Protein AF-A0A8S2K1A8-F1 (afdb_monomer)

Mean predicted aligned error: 18.48 Å

pLDDT: mean 77.32, std 20.36, range [28.78, 95.62]

Nearest PDB structures (foldseek):
  6zw6-assembly1_A  TM=8.735E-01  e=1.541E+00  Nostoc punctiforme
  6zvr-assembly1_C  TM=6.676E-01  e=2.066E+00  Nostoc punctiforme
  6zw4-assembly1_E  TM=6.308E-01  e=2.191E+00  Nostoc punctiforme
  6zvr-assembly1_D  TM=6.794E-01  e=2.770E+00  Nostoc punctiforme
  7o3w-assembly1_A  TM=7.301E-01  e=4.428E+00  Synechocystis sp. PCC 6803 substr. Kazusa

Solvent-accessible surface area (backbone atoms only — not comparable to full-atom values): 15621 Å² total; per-residue (Å²): 139,87,81,89,83,82,88,81,84,84,81,84,87,84,84,81,89,83,84,83,90,75,87,84,81,90,79,89,80,81,88,83,89,79,89,79,91,83,86,90,86,84,70,68,65,62,56,55,52,52,53,53,52,53,52,58,53,58,46,66,37,58,40,100,85,76,45,62,65,38,79,60,53,54,56,53,52,51,54,60,70,68,50,75,95,61,62,63,67,58,52,50,52,49,62,75,39,46,77,56,70,39,93,90,68,44,98,65,51,72,68,54,53,52,51,53,48,53,52,54,51,46,27,41,70,63,16,74,66,35,71,92,56,39,81,89,46,71,69,56,53,54,50,50,53,50,53,51,54,52,49,54,53,50,50,54,52,51,50,54,50,48,53,52,52,50,51,52,52,51,50,53,51,50,51,52,50,53,50,52,54,50,50,54,54,50,53,52,52,54,52,52,50,53,53,54,50,52,51,49,53,52,40,51,51,48,38,52,52,19,49,55,45,29,56,56,19,59,76,67,68,36,64,74,47,34,54,55,20,49,50,44,36,54,53,33,50,56,52,49,56,55,49,53,51,54,51,48,56,52,50,52,53,52,54,54,61,76,74,108

Secondary structure (DSSP, 8-state):
------STTSSSSSSSSSS---S-------------------SHHHHHHHHHHHHHHHHT-B-TTSSBS-SSHHHHHHHHHTS-SSTHHHHHHHHHHHHHHSTTT----HHHHHHHHHHHHHHHHHHTT-GGGS---HHHHHHHHHHHHHHHHHHHHHHHHHHHHHHHHHHHHHHHHHHHHHHHHHHHHHHHHHHHHHHHHHHHHHHHHHHHHHHHHHHTT-HHHHHHHHHHHHHHHHHHHHHHHHHHHHHHHHHHHHH-

Foldseek 3Di:
DDDDDDDPPPPPPPPDPPDDPDDDDDDDDDDDDDDDDDDDDPPPPVVVVVVVVV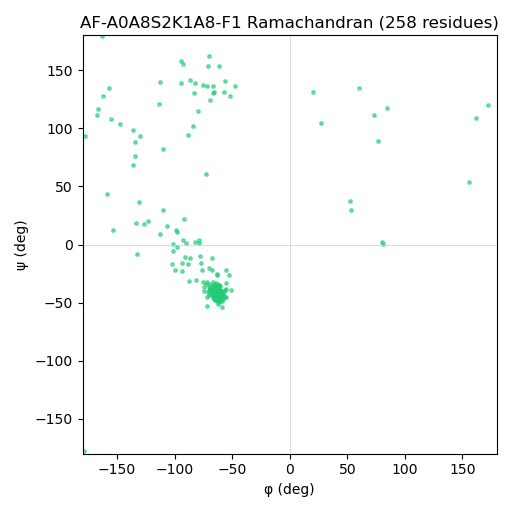LVVQQQDADPVRHGPDPCSVVVVVVVVPDDPDCVVVVVVCVVCVQVPDPPHDPDDPVRSVVVVVVQVQCCVQVVRDPVRRDDDPVNVVVVVVVVVVVVVVVVVVVVVVVVVVVVVVVVVVVVVVVVVLVV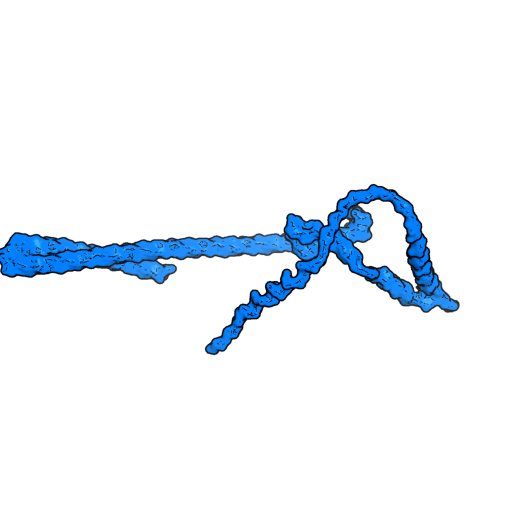VLVVLVVVLVVLVVLLVVLVVLLVVLVVQCVVCVVVVPPVSNVVSVVSNVVSVVSNVVSVVVNVVSVVVVVVSVVD

Sequence (260 aa):
MIKHYSKDKAKNIHASTHALAAALPYFGITTNRENGDDDDDDDDDDEKLGRTDNNARLSRQIKESGIAKFVVLPELIKSLLSLAHGNADVECGFSENAALITDDRSSLSDISINGLRATKDAVKFYGQGKVHKVPICKGLLDNVEEAHSRYQVDQEITQRILEKKEAIVAAAKLTKHKELVLVGKEQNLIGRRKILQEDLENVSKMLNEGNSRLEATVATKNFAGVEMAQLLIGGAKKKLDVLKTQLGDNSDQMNQLKKN

Structure (mmCIF, N/CA/C/O backbone):
data_AF-A0A8S2K1A8-F1
#
_entry.id   AF-A0A8S2K1A8-F1
#
loop_
_atom_site.group_PDB
_atom_site.id
_atom_site.type_symbol
_atom_site.label_atom_id
_atom_site.label_alt_id
_atom_site.label_comp_id
_atom_site.label_asym_id
_atom_site.label_entity_id
_atom_site.label_seq_id
_atom_site.pdbx_PDB_ins_code
_atom_site.Cartn_x
_atom_site.Cartn_y
_atom_site.Cartn_z
_atom_site.occupancy
_atom_site.B_iso_or_equiv
_atom_site.auth_seq_id
_atom_site.auth_comp_id
_atom_site.auth_asym_id
_atom_site.auth_atom_id
_atom_site.pdbx_PDB_model_num
ATOM 1 N N . MET A 1 1 ? 20.147 -18.166 25.089 1.00 41.94 1 MET A N 1
ATOM 2 C CA . MET A 1 1 ? 21.329 -17.661 24.361 1.00 41.94 1 MET A CA 1
ATOM 3 C C . MET A 1 1 ? 20.970 -16.330 23.729 1.00 41.94 1 MET A C 1
ATOM 5 O O . MET A 1 1 ? 20.253 -16.283 22.743 1.00 41.94 1 MET A O 1
ATOM 9 N N . ILE A 1 2 ? 21.397 -15.264 24.396 1.00 36.94 2 ILE A N 1
ATOM 10 C CA . ILE A 1 2 ? 21.290 -13.865 23.982 1.00 36.94 2 ILE A CA 1
ATOM 11 C C . ILE A 1 2 ? 22.453 -13.580 23.030 1.00 36.94 2 ILE A C 1
ATOM 13 O O . ILE A 1 2 ? 23.571 -13.986 23.342 1.00 36.94 2 ILE A O 1
ATOM 17 N N . LYS A 1 3 ? 22.218 -12.839 21.943 1.00 39.25 3 LYS A N 1
ATOM 18 C CA . LYS A 1 3 ? 23.195 -11.875 21.415 1.00 39.25 3 LYS A CA 1
ATOM 19 C C . LYS A 1 3 ? 22.491 -10.779 20.615 1.00 39.25 3 LYS A C 1
ATOM 21 O O . LYS A 1 3 ? 21.970 -10.993 19.528 1.00 39.25 3 LYS A O 1
ATOM 26 N N . HIS A 1 4 ? 22.484 -9.608 21.243 1.00 36.03 4 HIS A N 1
ATOM 27 C CA . HIS A 1 4 ? 22.236 -8.293 20.677 1.00 36.03 4 HIS A CA 1
ATOM 28 C C . HIS A 1 4 ? 23.191 -7.981 19.513 1.00 36.03 4 HIS A C 1
ATOM 30 O O . HIS A 1 4 ? 24.387 -8.224 19.629 1.00 36.03 4 HIS A O 1
ATOM 36 N N . TYR A 1 5 ? 22.676 -7.335 18.468 1.00 35.31 5 TYR A N 1
ATOM 37 C CA . TYR A 1 5 ? 23.431 -6.469 17.552 1.00 35.31 5 TYR A CA 1
ATOM 38 C C . TYR A 1 5 ? 22.583 -5.200 17.373 1.00 35.31 5 TYR A C 1
ATOM 40 O O . TYR A 1 5 ? 21.505 -5.250 16.794 1.00 35.31 5 TYR A O 1
ATOM 48 N N . SER A 1 6 ? 22.781 -4.215 18.252 1.00 38.75 6 SER A N 1
ATOM 49 C CA . SER A 1 6 ? 23.663 -3.036 18.133 1.00 38.75 6 SER A CA 1
ATOM 50 C C . SER A 1 6 ? 23.123 -1.986 17.151 1.00 38.75 6 SER A C 1
ATOM 52 O O . SER A 1 6 ? 23.027 -2.192 15.945 1.00 38.75 6 SER A O 1
ATOM 54 N N . LYS A 1 7 ? 22.738 -0.857 17.753 1.00 40.16 7 LYS A N 1
ATOM 55 C CA . LYS A 1 7 ? 22.015 0.306 17.224 1.00 40.16 7 LYS A CA 1
ATOM 56 C C . LYS A 1 7 ? 22.960 1.410 16.708 1.00 40.16 7 LYS A C 1
ATOM 58 O O . LYS A 1 7 ? 22.541 2.557 16.591 1.00 40.16 7 LYS A O 1
ATOM 63 N N . ASP A 1 8 ? 24.207 1.098 16.356 1.00 41.38 8 ASP A N 1
ATOM 64 C CA . ASP A 1 8 ? 25.269 2.120 16.264 1.00 41.38 8 ASP A CA 1
ATOM 65 C C . ASP A 1 8 ? 25.774 2.456 14.850 1.00 41.38 8 ASP A C 1
ATOM 67 O O . ASP A 1 8 ? 26.912 2.882 14.681 1.00 41.38 8 ASP A O 1
ATOM 71 N N . LYS A 1 9 ? 24.935 2.344 13.809 1.00 42.97 9 LYS A N 1
ATOM 72 C CA . LYS A 1 9 ? 25.306 2.796 12.445 1.00 42.97 9 LYS A CA 1
ATOM 73 C C . LYS A 1 9 ? 24.534 3.999 11.897 1.00 42.97 9 LYS A C 1
ATOM 75 O O . LYS A 1 9 ? 24.717 4.356 10.741 1.00 42.97 9 LYS A O 1
ATOM 80 N N . ALA A 1 10 ? 23.735 4.671 12.727 1.00 40.72 10 ALA A N 1
ATOM 81 C CA . ALA A 1 10 ? 22.916 5.820 12.317 1.00 40.72 10 ALA A CA 1
ATOM 82 C C . ALA A 1 10 ? 23.430 7.193 12.808 1.00 40.72 10 ALA A C 1
ATOM 84 O O . ALA A 1 10 ? 22.681 8.163 12.791 1.00 40.72 10 ALA A O 1
ATOM 85 N N . LYS A 1 11 ? 24.687 7.307 13.266 1.00 43.19 11 LYS A N 1
ATOM 86 C CA . LYS A 1 11 ? 25.210 8.556 13.866 1.00 43.19 11 LYS A CA 1
ATOM 87 C C . LYS A 1 11 ? 26.512 9.106 13.274 1.00 43.19 11 LYS A C 1
ATOM 89 O O . LYS A 1 11 ? 27.128 9.950 13.908 1.00 43.19 11 LYS A O 1
ATOM 94 N N . ASN A 1 12 ? 26.924 8.699 12.069 1.00 40.56 12 ASN A N 1
ATOM 95 C CA . ASN A 1 12 ? 28.212 9.155 11.522 1.00 40.56 12 ASN A CA 1
ATOM 96 C C . ASN A 1 12 ? 28.190 9.698 10.080 1.00 40.56 12 ASN A C 1
ATOM 98 O O . ASN A 1 12 ? 29.132 9.467 9.333 1.00 40.56 12 ASN A O 1
ATOM 102 N N . ILE A 1 13 ? 27.131 10.415 9.676 1.00 36.28 13 ILE A N 1
ATOM 103 C CA . ILE A 1 13 ? 27.111 11.173 8.398 1.00 36.28 13 ILE A CA 1
ATOM 104 C C . ILE A 1 13 ? 26.562 12.610 8.595 1.00 36.28 13 ILE A C 1
ATOM 106 O O . ILE A 1 13 ? 26.156 13.286 7.659 1.00 36.28 13 ILE A O 1
ATOM 110 N N . HIS A 1 14 ? 26.547 13.128 9.829 1.00 37.47 14 HIS A N 1
ATOM 111 C CA . HIS A 1 14 ? 26.037 14.482 10.120 1.00 37.47 14 HIS A CA 1
ATOM 112 C C . HIS A 1 14 ? 27.034 15.422 10.804 1.00 37.47 14 HIS A C 1
ATOM 114 O O . HIS A 1 14 ? 26.653 16.443 11.363 1.00 37.47 14 HIS A O 1
ATOM 120 N N . ALA A 1 15 ? 28.327 15.121 10.700 1.00 37.53 15 ALA A N 1
ATOM 121 C CA . ALA A 1 15 ? 29.386 15.996 11.189 1.00 37.53 15 ALA A CA 1
ATOM 122 C C . ALA A 1 15 ? 30.521 16.101 10.160 1.00 37.53 15 ALA A C 1
ATOM 124 O O . ALA A 1 15 ? 31.611 15.588 10.369 1.00 37.53 15 ALA A O 1
ATOM 125 N N . SER A 1 16 ? 30.240 16.739 9.021 1.00 36.03 16 SER A N 1
ATOM 126 C CA . SER A 1 16 ? 31.283 17.330 8.160 1.00 36.03 16 SER A CA 1
ATOM 127 C C . SER A 1 16 ? 30.775 18.513 7.314 1.00 36.03 16 SER A C 1
ATOM 129 O O . SER A 1 16 ? 31.465 18.960 6.405 1.00 36.03 16 SER A O 1
ATOM 131 N N . THR A 1 17 ? 29.584 19.050 7.600 1.00 40.19 17 THR A N 1
ATOM 132 C CA . THR A 1 17 ? 28.990 20.190 6.872 1.00 40.19 17 THR A CA 1
ATOM 133 C C . THR A 1 17 ? 29.190 21.542 7.566 1.00 40.19 17 THR A C 1
ATOM 135 O O . THR A 1 17 ? 28.624 22.540 7.139 1.00 40.19 17 THR A O 1
ATOM 138 N N . HIS A 1 18 ? 30.031 21.620 8.600 1.00 36.41 18 HIS A N 1
ATOM 139 C CA . HIS A 1 18 ? 30.349 22.876 9.285 1.00 36.41 18 HIS A CA 1
ATOM 140 C C . HIS A 1 18 ? 31.853 23.018 9.517 1.00 36.41 18 HIS A C 1
ATOM 142 O O . HIS A 1 18 ? 32.334 22.817 10.624 1.00 36.41 18 HIS A O 1
ATOM 148 N N . ALA A 1 19 ? 32.591 23.354 8.460 1.00 36.38 19 ALA A N 1
ATOM 149 C CA . ALA A 1 19 ? 33.832 24.130 8.528 1.00 36.38 19 ALA A CA 1
ATOM 150 C C . ALA A 1 19 ? 34.354 24.344 7.103 1.00 36.38 19 ALA A C 1
ATOM 152 O O . ALA A 1 19 ? 35.033 23.475 6.572 1.00 36.38 19 ALA A O 1
ATOM 153 N N . LEU A 1 20 ? 33.974 25.477 6.504 1.00 33.09 20 LEU A N 1
ATOM 154 C CA . LEU A 1 20 ? 34.693 26.286 5.495 1.00 33.09 20 LEU A CA 1
ATOM 155 C C . LEU A 1 20 ? 33.679 27.106 4.676 1.00 33.09 20 LEU A C 1
ATOM 157 O O . LEU A 1 20 ? 33.635 27.072 3.454 1.00 33.09 20 LEU A O 1
ATOM 161 N N . ALA A 1 21 ? 32.840 27.856 5.391 1.00 35.94 21 ALA A N 1
ATOM 162 C CA . ALA A 1 21 ? 32.162 29.030 4.861 1.00 35.94 21 ALA A CA 1
ATOM 163 C C . ALA A 1 21 ? 32.784 30.243 5.561 1.00 35.94 21 ALA A C 1
ATOM 165 O O . ALA A 1 21 ? 32.294 30.698 6.591 1.00 35.94 21 ALA A O 1
ATOM 166 N N . ALA A 1 22 ? 33.930 30.690 5.057 1.00 34.41 22 ALA A N 1
ATOM 167 C CA . ALA A 1 22 ? 34.511 31.991 5.364 1.00 34.41 22 ALA A CA 1
ATOM 168 C C . ALA A 1 22 ? 35.549 32.322 4.285 1.00 34.41 22 ALA A C 1
ATOM 170 O O . ALA A 1 22 ? 36.449 31.518 4.065 1.00 34.41 22 ALA A O 1
ATOM 171 N N . ALA A 1 23 ? 35.412 33.519 3.701 1.00 30.38 23 ALA A N 1
ATOM 172 C CA . ALA A 1 23 ? 36.157 34.115 2.582 1.00 30.38 23 ALA A CA 1
ATOM 173 C C . ALA A 1 23 ? 35.618 33.709 1.194 1.00 30.38 23 ALA A C 1
ATOM 175 O O . ALA A 1 23 ? 35.643 32.539 0.856 1.00 30.38 23 ALA A O 1
ATOM 176 N N . LEU A 1 24 ? 35.120 34.578 0.311 1.00 31.44 24 LEU A N 1
ATOM 177 C CA . LEU A 1 24 ? 35.112 36.043 0.173 1.00 31.44 24 LEU A CA 1
ATOM 178 C C . LEU A 1 24 ? 33.993 36.411 -0.862 1.00 31.44 24 LEU A C 1
ATOM 180 O O . LEU A 1 24 ? 33.280 35.512 -1.309 1.00 31.44 24 LEU A O 1
ATOM 184 N N . PRO A 1 25 ? 33.740 37.697 -1.181 1.00 35.47 25 PRO A N 1
ATOM 185 C CA . PRO A 1 25 ? 32.410 38.223 -1.477 1.00 35.47 25 PRO A CA 1
ATOM 186 C C . PRO A 1 25 ? 32.033 38.253 -2.968 1.00 35.47 25 PRO A C 1
ATOM 188 O O . PRO A 1 25 ? 32.880 38.313 -3.849 1.00 35.47 25 PRO A O 1
ATOM 191 N N . TYR A 1 26 ? 30.715 38.287 -3.188 1.00 38.16 26 TYR A N 1
ATOM 192 C CA . TYR A 1 26 ? 29.982 39.151 -4.123 1.00 38.16 26 TYR A CA 1
ATOM 193 C C . TYR A 1 26 ? 30.748 39.650 -5.358 1.00 38.16 26 TYR A C 1
ATOM 195 O O . TYR A 1 26 ? 31.464 40.638 -5.266 1.00 38.16 26 TYR A O 1
ATOM 203 N N . PHE A 1 27 ? 30.472 39.081 -6.532 1.00 30.94 27 PHE A N 1
ATOM 204 C CA . PHE A 1 27 ? 30.500 39.851 -7.776 1.00 30.94 27 PHE A CA 1
ATOM 205 C C . PHE A 1 27 ? 29.456 39.300 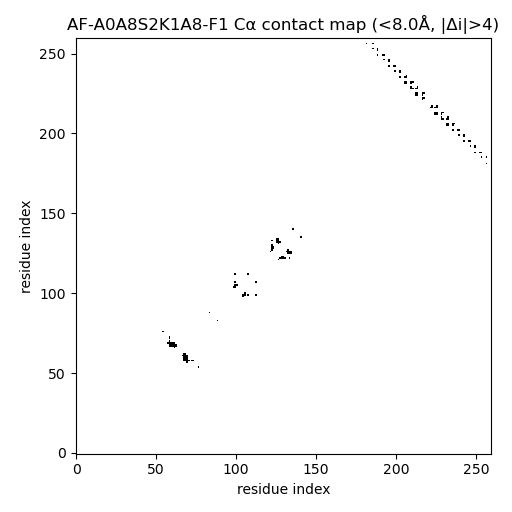-8.745 1.00 30.94 27 PHE A C 1
ATOM 207 O O . PHE A 1 27 ? 29.611 38.234 -9.335 1.00 30.94 27 PHE A O 1
ATOM 214 N N . GLY A 1 28 ? 28.350 40.035 -8.862 1.00 34.50 28 GLY A N 1
ATOM 215 C CA . GLY A 1 28 ? 27.465 39.921 -10.008 1.00 34.50 28 GLY A CA 1
ATOM 216 C C . GLY A 1 28 ? 28.113 40.610 -11.199 1.00 34.50 28 GLY A C 1
ATOM 217 O O . GLY A 1 28 ? 28.647 41.706 -11.050 1.00 34.50 28 GLY A O 1
ATOM 218 N N . ILE A 1 29 ? 28.040 39.989 -12.372 1.00 30.98 29 ILE A N 1
ATOM 219 C CA . ILE A 1 29 ? 28.258 40.681 -13.639 1.00 30.98 29 ILE A CA 1
ATOM 220 C C . ILE A 1 29 ? 27.168 40.217 -14.600 1.00 30.98 29 ILE A C 1
ATOM 222 O O . ILE A 1 29 ? 27.219 39.142 -15.193 1.00 30.98 29 ILE A O 1
ATOM 226 N N . THR A 1 30 ? 26.146 41.060 -14.706 1.00 31.34 30 THR A N 1
ATOM 227 C CA . THR A 1 30 ? 25.338 41.201 -15.909 1.00 31.34 30 THR A CA 1
ATOM 228 C C . THR A 1 30 ? 26.211 41.799 -17.006 1.00 31.34 30 THR A C 1
ATOM 230 O O . THR A 1 30 ? 26.963 42.742 -16.775 1.00 31.34 30 THR A O 1
ATOM 233 N N . THR A 1 31 ? 26.077 41.232 -18.193 1.00 43.94 31 THR A N 1
ATOM 234 C CA . THR A 1 31 ? 26.681 41.639 -19.460 1.00 43.94 31 THR A CA 1
ATOM 235 C C . THR A 1 31 ? 26.547 43.137 -19.736 1.00 43.94 31 THR A C 1
ATOM 237 O O . THR A 1 31 ? 25.440 43.660 -19.630 1.00 43.94 31 THR A O 1
ATOM 240 N N . ASN A 1 32 ? 27.615 43.785 -20.208 1.00 28.78 32 ASN A N 1
ATOM 241 C CA . ASN A 1 32 ? 27.524 44.664 -21.372 1.00 28.78 32 ASN A CA 1
ATOM 242 C C . ASN A 1 32 ? 28.882 44.836 -22.061 1.00 28.78 32 ASN A C 1
ATOM 244 O O . ASN A 1 32 ? 29.926 45.006 -21.443 1.00 28.78 32 ASN A O 1
ATOM 248 N N . ARG A 1 33 ? 28.775 44.714 -23.376 1.00 37.50 33 ARG A N 1
ATOM 249 C CA . ARG A 1 33 ? 29.750 44.781 -24.453 1.00 37.50 33 ARG A CA 1
ATOM 250 C C . ARG A 1 33 ? 29.967 46.248 -24.808 1.00 37.50 33 ARG A C 1
ATOM 252 O O . ARG A 1 33 ? 28.968 46.901 -25.071 1.00 37.50 33 ARG A O 1
ATOM 259 N N . GLU A 1 34 ? 31.212 46.714 -24.887 1.00 34.06 34 GLU A N 1
ATOM 260 C CA . GLU A 1 34 ? 31.619 47.837 -25.748 1.00 34.06 34 GLU A CA 1
ATOM 261 C C . GLU A 1 34 ? 33.157 47.923 -25.854 1.00 34.06 34 GLU A C 1
ATOM 263 O O . GLU A 1 34 ? 33.847 48.160 -24.872 1.00 34.06 34 GLU A O 1
ATOM 268 N N . ASN A 1 35 ? 33.629 47.626 -27.070 1.00 40.41 35 ASN A N 1
ATOM 269 C CA . ASN A 1 35 ? 34.818 48.060 -27.820 1.00 40.41 35 ASN A CA 1
ATOM 270 C C . ASN A 1 35 ? 36.035 48.673 -27.095 1.00 40.41 35 ASN A C 1
ATOM 272 O O . ASN A 1 35 ? 35.929 49.699 -26.428 1.00 40.41 35 ASN A O 1
ATOM 276 N N . GLY A 1 36 ? 37.213 48.148 -27.435 1.00 32.06 36 GLY A N 1
ATOM 277 C CA . GLY A 1 36 ? 38.514 48.801 -27.283 1.00 32.06 36 GLY A CA 1
ATOM 278 C C . GLY A 1 36 ? 39.630 47.811 -27.602 1.00 32.06 36 GLY A C 1
ATOM 279 O O . GLY A 1 36 ? 39.664 46.752 -26.988 1.00 32.06 36 GLY A O 1
ATOM 280 N N . ASP A 1 37 ? 40.434 48.138 -28.605 1.00 43.41 37 ASP A N 1
ATOM 281 C CA . ASP A 1 37 ? 41.464 47.320 -29.251 1.00 43.41 37 ASP A CA 1
ATOM 282 C C . ASP A 1 37 ? 42.597 46.865 -28.308 1.00 43.41 37 ASP A C 1
ATOM 284 O O . ASP A 1 37 ? 42.840 47.517 -27.293 1.00 43.41 37 ASP A O 1
ATOM 288 N N . ASP A 1 38 ? 43.236 45.732 -28.635 1.00 39.31 38 ASP A N 1
ATOM 289 C CA . ASP A 1 38 ? 44.702 45.526 -28.684 1.00 39.31 38 ASP A CA 1
ATOM 290 C C . ASP A 1 38 ? 45.045 44.015 -28.643 1.00 39.31 38 ASP A C 1
ATOM 292 O O . ASP A 1 38 ? 44.852 43.340 -27.634 1.00 39.31 38 ASP A O 1
ATOM 296 N N . ASP A 1 39 ? 45.510 43.542 -29.803 1.00 45.03 39 ASP A N 1
ATOM 297 C CA . ASP A 1 39 ? 46.659 42.664 -30.068 1.00 45.03 39 ASP A CA 1
ATOM 298 C C . ASP A 1 39 ? 46.798 41.233 -29.486 1.00 45.03 39 ASP A C 1
ATOM 300 O O . ASP A 1 39 ? 46.694 40.974 -28.290 1.00 45.03 39 ASP A O 1
ATOM 304 N N . ASP A 1 40 ? 47.194 40.355 -30.423 1.00 47.25 40 ASP A N 1
ATOM 305 C CA . ASP A 1 40 ? 47.944 39.096 -30.296 1.00 47.25 40 ASP A CA 1
ATOM 306 C C . ASP A 1 40 ? 47.222 37.837 -29.777 1.00 47.25 40 ASP A C 1
ATOM 308 O O . ASP A 1 40 ? 47.308 37.517 -28.600 1.00 47.25 40 ASP A O 1
ATOM 312 N N . ASP A 1 41 ? 46.611 37.055 -30.684 1.00 45.56 41 ASP A N 1
ATOM 313 C CA . ASP A 1 41 ? 46.340 35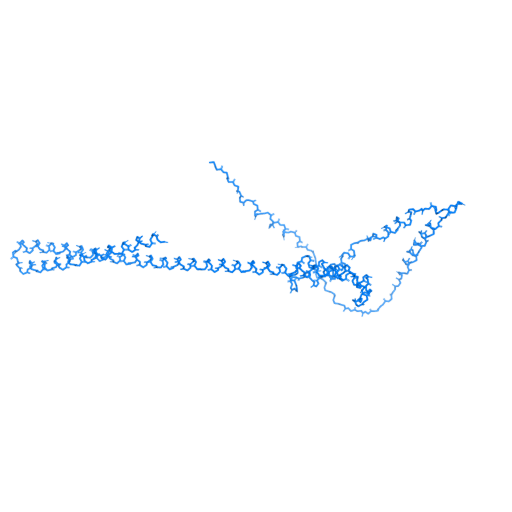.609 -30.491 1.00 45.56 41 ASP A CA 1
ATOM 314 C C . ASP A 1 41 ? 46.130 34.865 -31.845 1.00 45.56 41 ASP A C 1
ATOM 316 O O . ASP A 1 41 ? 45.230 34.040 -31.997 1.00 45.56 41 ASP A O 1
ATOM 320 N N . ASP A 1 42 ? 46.960 35.146 -32.861 1.00 47.56 42 ASP A N 1
ATOM 321 C CA . ASP A 1 42 ? 46.918 34.468 -34.181 1.00 47.56 42 ASP A CA 1
ATOM 322 C C . ASP A 1 42 ? 47.963 33.329 -34.340 1.00 47.56 42 ASP A C 1
ATOM 324 O O . ASP A 1 42 ? 48.160 32.823 -35.444 1.00 47.56 42 ASP A O 1
ATOM 328 N N . ASP A 1 43 ? 48.622 32.865 -33.267 1.00 47.78 43 ASP A N 1
ATOM 329 C CA . ASP A 1 43 ? 49.754 31.914 -33.372 1.00 47.78 43 ASP A CA 1
ATOM 330 C C . ASP A 1 43 ? 49.434 30.425 -33.073 1.00 47.78 43 ASP A C 1
ATOM 332 O O . ASP A 1 43 ? 50.284 29.556 -33.287 1.00 47.78 43 ASP A O 1
ATOM 336 N N . ASP A 1 44 ? 48.222 30.066 -32.631 1.00 50.47 44 ASP A N 1
ATOM 337 C CA . ASP A 1 44 ? 47.930 28.686 -32.177 1.00 50.47 44 ASP A CA 1
ATOM 338 C C . ASP A 1 44 ? 47.349 27.740 -33.253 1.00 50.47 44 ASP A C 1
ATOM 340 O O . ASP A 1 44 ? 47.373 26.508 -33.094 1.00 50.47 44 ASP A O 1
ATOM 344 N N . ASP A 1 45 ? 46.847 28.270 -34.372 1.00 51.22 45 ASP A N 1
ATOM 345 C CA . ASP A 1 45 ? 46.247 27.444 -35.431 1.00 51.22 45 ASP A CA 1
ATOM 346 C C . ASP A 1 45 ? 47.301 26.821 -36.370 1.00 51.22 45 ASP A C 1
ATOM 348 O O . ASP A 1 45 ? 47.145 25.672 -36.813 1.00 51.22 45 ASP A O 1
ATOM 352 N N . ASP A 1 46 ? 48.436 27.494 -36.580 1.00 49.22 46 ASP A N 1
ATOM 353 C CA . ASP A 1 46 ? 49.527 27.003 -37.432 1.00 49.22 46 ASP A CA 1
ATOM 354 C C . ASP A 1 46 ? 50.294 25.825 -36.796 1.00 49.22 46 ASP A C 1
ATOM 356 O O . ASP A 1 46 ? 50.708 24.886 -37.493 1.00 49.22 46 ASP A O 1
ATOM 360 N N . GLU A 1 47 ? 50.423 25.777 -35.463 1.00 52.09 47 GLU A N 1
ATOM 361 C CA . GLU A 1 47 ? 51.137 24.686 -34.782 1.00 52.09 47 GLU A CA 1
ATOM 362 C C . GLU A 1 47 ? 50.338 23.361 -34.797 1.00 52.09 47 GLU A C 1
ATOM 364 O O . GLU A 1 47 ? 50.906 22.265 -34.926 1.00 52.09 47 GLU A O 1
ATOM 369 N N . LYS A 1 48 ? 48.998 23.425 -34.724 1.00 50.44 48 LYS A N 1
ATOM 370 C CA . LYS A 1 48 ? 48.110 22.248 -34.840 1.00 50.44 48 LYS A CA 1
ATOM 371 C C . LYS A 1 48 ? 48.066 21.686 -36.261 1.00 50.44 48 LYS A C 1
ATOM 373 O O . LYS A 1 48 ? 48.105 20.457 -36.432 1.00 50.44 48 LYS A O 1
ATOM 378 N N . LEU A 1 49 ? 48.025 22.556 -37.271 1.00 51.09 49 LEU A N 1
ATOM 379 C CA . LEU A 1 49 ? 48.122 22.167 -38.682 1.00 51.09 49 LEU A CA 1
ATOM 380 C C . LEU A 1 49 ? 49.481 21.505 -38.966 1.00 51.09 49 LEU A C 1
ATOM 382 O O . LEU A 1 49 ? 49.535 20.399 -39.507 1.00 51.09 49 LEU A O 1
ATOM 386 N N . GLY A 1 50 ? 50.575 22.075 -38.450 1.00 52.38 50 GLY A N 1
ATOM 387 C CA . GLY A 1 50 ? 51.915 21.494 -38.570 1.00 52.38 50 GLY A CA 1
ATOM 388 C C . GLY A 1 50 ? 52.066 20.112 -37.913 1.00 52.38 50 GLY A C 1
ATOM 389 O O . GLY A 1 50 ? 52.723 19.220 -38.462 1.00 52.38 50 GLY A O 1
ATOM 390 N N . ARG A 1 51 ? 51.440 19.871 -36.751 1.00 54.97 51 ARG A N 1
ATOM 391 C CA . ARG A 1 51 ? 51.474 18.558 -36.068 1.00 54.97 51 ARG A CA 1
ATOM 392 C C . ARG A 1 51 ? 50.719 17.468 -36.836 1.00 54.97 51 ARG A C 1
ATOM 394 O O . ARG A 1 51 ? 51.205 16.335 -36.932 1.00 54.97 51 ARG A O 1
ATOM 401 N N . THR A 1 52 ? 49.546 17.781 -37.382 1.00 59.00 52 THR A N 1
ATOM 402 C CA . THR A 1 52 ? 48.731 16.810 -38.136 1.00 59.00 52 THR A CA 1
ATOM 403 C C . THR A 1 52 ? 49.376 16.436 -39.474 1.00 59.00 52 THR A C 1
ATOM 405 O O . THR A 1 52 ? 49.446 15.245 -39.802 1.00 59.00 52 THR A O 1
ATOM 408 N N . ASP A 1 53 ? 49.972 17.403 -40.173 1.00 62.25 53 ASP A N 1
ATOM 409 C CA . ASP A 1 53 ? 50.685 17.184 -41.435 1.00 62.25 53 ASP A CA 1
ATOM 410 C C . ASP A 1 53 ? 51.972 16.369 -41.263 1.00 62.25 53 ASP A C 1
ATOM 412 O O . ASP A 1 53 ? 52.259 15.461 -42.053 1.00 62.25 53 ASP A O 1
ATOM 416 N N . ASN A 1 54 ? 52.722 16.597 -40.182 1.00 65.44 54 ASN A N 1
ATOM 417 C CA . ASN A 1 54 ? 53.921 15.814 -39.874 1.00 65.44 54 ASN A CA 1
ATOM 418 C C . ASN A 1 54 ? 53.598 14.343 -39.561 1.00 65.44 54 ASN A C 1
ATOM 420 O O . ASN A 1 54 ? 54.281 13.430 -40.040 1.00 65.44 54 ASN A O 1
ATOM 424 N N . ASN A 1 55 ? 52.510 14.088 -38.834 1.00 65.06 55 ASN A N 1
ATOM 425 C CA . ASN A 1 55 ? 52.036 12.736 -38.534 1.00 65.06 55 ASN A CA 1
ATOM 426 C C . ASN A 1 55 ? 51.503 12.012 -39.783 1.00 65.06 55 ASN A C 1
ATOM 428 O O . ASN A 1 55 ? 51.790 10.827 -40.004 1.00 65.06 55 ASN A O 1
ATOM 432 N N . ALA A 1 56 ? 50.780 12.726 -40.650 1.00 65.75 56 ALA A N 1
ATOM 433 C CA . ALA A 1 56 ? 50.326 12.216 -41.944 1.00 65.75 56 ALA A CA 1
ATOM 434 C C . ALA A 1 56 ? 51.501 11.897 -42.887 1.00 65.75 56 ALA A C 1
ATOM 436 O O . ALA A 1 56 ? 51.449 10.939 -43.661 1.00 65.75 56 ALA A O 1
ATOM 437 N N . ARG A 1 57 ? 52.592 12.663 -42.801 1.00 69.56 57 ARG A N 1
ATOM 438 C CA . ARG A 1 57 ? 53.812 12.456 -43.588 1.00 69.56 57 ARG A CA 1
ATOM 439 C C . ARG A 1 57 ? 54.637 11.262 -43.102 1.00 69.56 57 ARG A C 1
ATOM 441 O O . ARG A 1 57 ? 55.135 10.495 -43.925 1.00 69.56 57 ARG A O 1
ATOM 448 N N . LEU A 1 58 ? 54.760 11.063 -41.788 1.00 68.25 58 LEU A N 1
ATOM 449 C CA . LEU A 1 58 ? 55.467 9.917 -41.196 1.00 68.25 58 LEU A CA 1
ATOM 450 C C . LEU A 1 58 ? 54.742 8.590 -41.461 1.00 68.25 58 LEU A C 1
ATOM 452 O O . LEU A 1 58 ? 55.379 7.596 -41.808 1.00 68.25 58 LEU A O 1
ATOM 456 N N . SER A 1 59 ? 53.410 8.587 -41.373 1.00 65.50 59 SER A N 1
ATOM 457 C CA . SER A 1 59 ? 52.572 7.406 -41.633 1.00 65.50 59 SER A CA 1
ATOM 458 C C . SER A 1 59 ? 52.569 6.945 -43.098 1.00 65.50 59 SER A C 1
ATOM 460 O O . SER A 1 59 ? 52.313 5.772 -43.360 1.00 65.50 59 SER A O 1
ATOM 462 N N . ARG A 1 60 ? 52.901 7.827 -44.053 1.00 70.06 60 ARG A N 1
ATOM 463 C CA . ARG A 1 60 ? 52.999 7.509 -45.492 1.00 70.06 60 ARG A CA 1
ATOM 464 C C . ARG A 1 60 ? 54.401 7.108 -45.955 1.00 70.06 60 ARG A C 1
ATOM 466 O O . ARG A 1 60 ? 54.595 6.894 -47.148 1.00 70.06 60 ARG A O 1
ATOM 473 N N . GLN A 1 61 ? 55.386 7.002 -45.060 1.00 75.56 61 GLN A N 1
ATOM 474 C CA . GLN A 1 61 ? 56.716 6.531 -45.455 1.00 75.56 61 GLN A CA 1
ATOM 475 C C . GLN A 1 61 ? 56.657 5.066 -45.898 1.00 75.56 61 GLN A C 1
ATOM 477 O O . GLN A 1 61 ? 56.127 4.210 -45.192 1.00 75.56 61 GLN A O 1
ATOM 482 N N . ILE A 1 62 ? 57.250 4.773 -47.051 1.00 74.25 62 ILE A N 1
ATOM 483 C CA . ILE A 1 62 ? 57.330 3.436 -47.642 1.00 74.25 62 ILE A CA 1
ATOM 484 C C . ILE A 1 62 ? 58.803 3.003 -47.605 1.00 74.25 62 ILE A C 1
ATOM 486 O O . ILE A 1 62 ? 59.701 3.823 -47.795 1.00 74.25 62 ILE A O 1
ATOM 490 N N . LYS A 1 63 ? 59.067 1.733 -47.292 1.00 73.25 63 LYS A N 1
ATOM 491 C CA . LYS A 1 63 ? 60.406 1.134 -47.410 1.00 73.25 63 LYS A CA 1
ATOM 492 C C . LYS A 1 63 ? 60.779 0.981 -48.889 1.00 73.25 63 LYS A C 1
ATOM 494 O O . LYS A 1 63 ? 59.904 0.929 -49.745 1.00 73.25 63 LYS A O 1
ATOM 499 N N . GLU A 1 64 ? 62.063 0.801 -49.189 1.00 72.12 64 GLU A N 1
ATOM 500 C CA . GLU A 1 64 ? 62.551 0.523 -50.556 1.00 72.12 64 GLU A CA 1
ATOM 501 C C . GLU A 1 64 ? 61.876 -0.705 -51.203 1.00 72.12 64 GLU A C 1
ATOM 503 O O . GLU A 1 64 ? 61.782 -0.798 -52.421 1.00 72.12 64 GLU A O 1
ATOM 508 N N . SER A 1 65 ? 61.323 -1.611 -50.389 1.00 70.69 65 SER A N 1
ATOM 509 C CA . SER A 1 65 ? 60.548 -2.781 -50.811 1.00 70.69 65 SER A CA 1
ATOM 510 C C . SER A 1 65 ? 59.086 -2.503 -51.204 1.00 70.69 65 SER A C 1
ATOM 512 O O . SER A 1 65 ? 58.352 -3.447 -51.486 1.00 70.69 65 SER A O 1
ATOM 514 N N . GLY A 1 66 ? 58.618 -1.250 -51.169 1.00 71.69 66 GLY A N 1
ATOM 515 C CA . GLY A 1 66 ? 57.230 -0.887 -51.490 1.00 71.69 66 GLY A CA 1
ATOM 516 C C . GLY A 1 66 ? 56.218 -1.099 -50.352 1.00 71.69 66 GLY A C 1
ATOM 517 O O . GLY A 1 66 ? 55.039 -0.794 -50.514 1.00 71.69 66 GLY A O 1
ATOM 518 N N . ILE A 1 67 ? 56.657 -1.582 -49.183 1.00 71.88 67 ILE A N 1
ATOM 519 C CA . ILE A 1 67 ? 55.802 -1.826 -48.007 1.00 71.88 67 ILE A CA 1
ATOM 520 C C . ILE A 1 67 ? 55.845 -0.615 -47.067 1.00 71.88 67 ILE A C 1
ATOM 522 O O . ILE A 1 67 ? 56.918 -0.059 -46.819 1.00 71.88 67 ILE A O 1
ATOM 526 N N . ALA A 1 68 ? 54.695 -0.227 -46.501 1.00 77.19 68 ALA A N 1
ATOM 527 C CA . ALA A 1 68 ? 54.607 0.855 -45.518 1.00 77.19 68 ALA A CA 1
ATOM 528 C C . ALA A 1 68 ? 55.606 0.644 -44.367 1.00 77.19 68 ALA A C 1
ATOM 530 O O . ALA A 1 68 ? 55.678 -0.419 -43.746 1.00 77.19 68 ALA A O 1
ATOM 531 N N . LYS A 1 69 ? 56.406 1.674 -44.086 1.00 79.56 69 LYS A N 1
ATOM 532 C CA . LYS A 1 69 ? 57.482 1.636 -43.092 1.00 79.56 69 LYS A CA 1
ATOM 533 C C . LYS A 1 69 ? 56.942 1.494 -41.675 1.00 79.56 69 LYS A C 1
ATOM 535 O O . LYS A 1 69 ? 57.569 0.818 -40.861 1.00 79.56 69 LYS A O 1
ATOM 540 N N . PHE A 1 70 ? 55.765 2.064 -41.423 1.00 79.81 70 PHE A N 1
ATOM 541 C CA . PHE A 1 70 ? 55.082 2.020 -40.140 1.00 79.81 70 PHE A CA 1
ATOM 542 C C . PHE A 1 70 ? 53.627 1.576 -40.323 1.00 79.81 70 PHE A C 1
ATOM 544 O O . PHE A 1 70 ? 52.749 2.389 -40.583 1.00 79.81 70 PHE A O 1
ATOM 551 N N . VAL A 1 71 ? 53.372 0.273 -40.191 1.00 79.94 71 VAL A N 1
ATOM 552 C CA . VAL A 1 71 ? 52.035 -0.316 -40.406 1.00 79.94 71 VAL A CA 1
ATOM 553 C C . VAL A 1 71 ? 51.075 -0.013 -39.245 1.00 79.94 71 VAL A C 1
ATOM 555 O O . VAL A 1 71 ? 49.901 0.241 -39.475 1.00 79.94 71 VAL A O 1
ATOM 558 N N . VAL A 1 72 ? 51.582 0.012 -38.007 1.00 82.88 72 VAL A N 1
ATOM 559 C CA . VAL A 1 72 ? 50.778 0.169 -36.772 1.00 82.88 72 VAL A CA 1
ATOM 560 C C . VAL A 1 72 ? 50.667 1.632 -36.320 1.00 82.88 72 VAL A C 1
ATOM 562 O O . VAL A 1 72 ? 49.727 2.021 -35.633 1.00 82.88 72 VAL A O 1
ATOM 565 N N . LEU A 1 73 ? 51.613 2.478 -36.733 1.00 82.38 73 LEU A N 1
ATOM 566 C CA . LEU A 1 73 ? 51.671 3.889 -36.344 1.00 82.38 73 LEU A CA 1
ATOM 567 C C . LEU A 1 73 ? 50.400 4.695 -36.695 1.00 82.38 73 LEU A C 1
ATOM 569 O O . LEU A 1 73 ? 49.982 5.490 -35.859 1.00 82.38 73 LEU A O 1
ATOM 573 N N . PRO A 1 74 ? 49.742 4.506 -37.858 1.00 81.56 74 PRO A N 1
ATOM 574 C CA . PRO A 1 74 ? 48.509 5.227 -38.171 1.00 81.56 74 PRO A CA 1
ATOM 575 C C . PRO A 1 74 ? 47.363 4.887 -37.215 1.00 81.56 74 PRO A C 1
ATOM 577 O O . PRO A 1 74 ? 46.558 5.755 -36.893 1.00 81.56 74 PRO A O 1
ATOM 580 N N . GLU A 1 75 ? 47.279 3.634 -36.773 1.00 84.56 75 GLU A N 1
ATOM 581 C CA . GLU A 1 75 ? 46.261 3.183 -35.825 1.00 84.56 75 GLU A CA 1
ATOM 582 C C . GLU A 1 75 ? 46.539 3.746 -34.430 1.00 84.56 75 GLU A C 1
ATOM 584 O O . GLU A 1 75 ? 45.654 4.347 -33.830 1.00 84.56 75 GLU A O 1
ATOM 589 N N . LEU A 1 76 ? 47.799 3.691 -33.983 1.00 85.88 76 LEU A N 1
ATOM 590 C CA . LEU A 1 76 ? 48.236 4.285 -32.719 1.00 85.88 76 LEU A CA 1
ATOM 591 C C . LEU A 1 76 ? 47.955 5.794 -32.658 1.00 85.88 76 LEU A C 1
ATOM 593 O O . LEU A 1 76 ? 47.415 6.283 -31.669 1.00 85.88 76 LEU A O 1
ATOM 597 N N . ILE A 1 77 ? 48.292 6.530 -33.721 1.00 83.75 77 ILE A N 1
ATOM 598 C CA . ILE A 1 77 ? 48.045 7.974 -33.808 1.00 83.75 77 ILE A CA 1
ATOM 599 C C . ILE A 1 77 ? 46.541 8.260 -33.777 1.00 83.75 77 ILE A C 1
ATOM 601 O O . ILE A 1 77 ? 46.115 9.151 -33.050 1.00 83.75 77 ILE A O 1
ATOM 605 N N . LYS A 1 78 ? 45.721 7.497 -34.511 1.00 83.19 78 LYS A N 1
ATOM 606 C CA . LYS A 1 78 ? 44.257 7.651 -34.472 1.00 83.19 78 LYS A CA 1
ATOM 607 C C . LYS A 1 78 ? 43.694 7.409 -33.074 1.00 83.19 78 LYS A C 1
ATOM 609 O O . LYS A 1 78 ? 42.882 8.207 -32.621 1.00 83.19 78 LYS A O 1
ATOM 614 N N . SER A 1 79 ? 44.139 6.361 -32.381 1.00 85.00 79 SER A N 1
ATOM 615 C CA . SER A 1 79 ? 43.698 6.064 -31.015 1.00 85.00 79 SER A CA 1
ATOM 616 C C . SER A 1 79 ? 44.106 7.157 -30.025 1.00 85.00 79 SER A C 1
ATOM 618 O O . SER A 1 79 ? 43.282 7.590 -29.224 1.00 85.00 79 SER A O 1
ATOM 620 N N . LEU A 1 80 ? 45.344 7.656 -30.110 1.00 84.44 80 LEU A N 1
ATOM 621 C CA . LEU A 1 80 ? 45.828 8.745 -29.255 1.00 84.44 80 LEU A CA 1
ATOM 622 C C . LEU A 1 80 ? 45.089 10.062 -29.513 1.00 84.44 80 LEU A C 1
ATOM 624 O O . LEU A 1 80 ? 44.779 10.773 -28.566 1.00 84.44 80 LEU A O 1
ATOM 628 N N . LEU A 1 81 ? 44.769 10.370 -30.772 1.00 80.81 81 LEU A N 1
ATOM 629 C CA . LEU A 1 81 ? 44.003 11.567 -31.133 1.00 80.81 81 LEU A CA 1
ATOM 630 C C . LEU A 1 81 ? 42.505 11.440 -30.827 1.00 80.81 81 LEU A C 1
ATOM 632 O O . LEU A 1 81 ? 41.830 12.453 -30.686 1.00 80.81 81 LEU A O 1
ATOM 636 N N . SER A 1 82 ? 41.976 10.218 -30.720 1.00 81.00 82 SER A N 1
ATOM 637 C CA . SER A 1 82 ? 40.598 9.975 -30.269 1.00 81.00 82 SER A CA 1
ATOM 638 C C . SER A 1 82 ? 40.427 10.077 -28.751 1.00 81.00 82 SER A C 1
ATOM 640 O O . SER A 1 82 ? 39.301 10.057 -28.259 1.00 81.00 82 SER A O 1
ATOM 642 N N . LEU A 1 83 ? 41.531 10.173 -28.004 1.00 82.44 83 LEU A N 1
ATOM 643 C CA . LEU A 1 83 ? 41.500 10.366 -26.564 1.00 82.44 83 LEU A CA 1
ATOM 644 C C . LEU A 1 83 ? 41.235 11.847 -26.268 1.00 82.44 83 LEU A C 1
ATOM 646 O O . LEU A 1 83 ? 42.055 12.706 -26.590 1.00 82.44 83 LEU A O 1
ATOM 650 N N . ALA A 1 84 ? 40.089 12.145 -25.655 1.00 76.69 84 ALA A N 1
ATOM 651 C CA . ALA A 1 84 ? 39.748 13.504 -25.250 1.00 76.69 84 ALA A CA 1
ATOM 652 C C . ALA A 1 84 ? 40.833 14.074 -24.318 1.00 76.69 84 ALA A C 1
ATOM 654 O O . ALA A 1 84 ? 41.242 13.429 -23.351 1.00 76.69 84 ALA A O 1
ATOM 655 N N . HIS A 1 85 ? 41.302 15.292 -24.604 1.00 71.44 85 HIS A N 1
ATOM 656 C CA . HIS A 1 85 ? 42.406 15.926 -23.870 1.00 71.44 85 HIS A CA 1
ATOM 657 C C . HIS A 1 85 ? 41.978 16.523 -22.510 1.00 71.44 85 HIS A C 1
ATOM 659 O O . HIS A 1 85 ? 42.781 17.136 -21.814 1.00 71.44 85 HIS A O 1
ATOM 665 N N . GLY A 1 86 ? 40.717 16.339 -22.105 1.00 77.25 86 GLY A N 1
ATOM 666 C CA . GLY A 1 86 ? 40.177 16.834 -20.842 1.00 77.25 86 GLY A CA 1
ATOM 667 C C . GLY A 1 86 ? 38.716 16.436 -20.631 1.00 77.25 86 GLY A C 1
ATOM 668 O O . GLY A 1 86 ? 38.114 15.757 -21.460 1.00 77.25 86 GLY A O 1
ATOM 669 N N . ASN A 1 87 ? 38.130 16.893 -19.524 1.00 82.38 87 ASN A N 1
ATOM 670 C CA . ASN A 1 87 ? 36.748 16.569 -19.145 1.00 82.38 87 ASN A CA 1
ATOM 671 C C . ASN A 1 87 ? 35.688 17.436 -19.841 1.00 82.38 87 ASN A C 1
ATOM 673 O O . ASN A 1 87 ? 34.502 17.260 -19.576 1.00 82.38 87 ASN A O 1
ATOM 677 N N . ALA A 1 88 ? 36.082 18.342 -20.739 1.00 81.12 88 ALA A N 1
ATOM 678 C CA . ALA A 1 88 ? 35.173 19.285 -21.390 1.00 81.12 88 ALA A CA 1
ATOM 679 C C . ALA A 1 88 ? 33.997 18.593 -22.106 1.00 81.12 88 ALA A C 1
ATOM 681 O O . ALA A 1 88 ? 32.863 19.058 -22.017 1.00 81.12 88 ALA A O 1
ATOM 682 N N . ASP A 1 89 ? 34.230 17.442 -22.746 1.00 75.44 89 ASP A N 1
ATOM 683 C CA . ASP A 1 89 ? 33.164 16.664 -23.397 1.00 75.44 89 ASP A CA 1
ATOM 684 C C . ASP A 1 89 ? 32.158 16.096 -22.385 1.00 75.44 89 ASP A C 1
ATOM 686 O O . ASP A 1 89 ? 30.947 16.080 -22.625 1.00 75.44 89 ASP A O 1
ATOM 690 N N . VAL A 1 90 ? 32.650 15.667 -21.221 1.00 78.81 90 VAL A N 1
ATOM 691 C CA . VAL A 1 90 ? 31.827 15.148 -20.121 1.00 78.81 90 VAL A CA 1
ATOM 692 C C . VAL A 1 90 ? 31.013 16.281 -19.491 1.00 78.81 90 VAL A C 1
ATOM 694 O O . VAL A 1 90 ? 29.812 16.136 -19.267 1.00 78.81 90 VAL A O 1
ATOM 697 N N . GLU A 1 91 ? 31.637 17.436 -19.268 1.00 82.25 91 GLU A N 1
ATOM 698 C CA . GLU A 1 91 ? 30.993 18.640 -18.734 1.00 82.25 91 GLU A CA 1
ATOM 699 C C . GLU A 1 91 ? 29.939 19.208 -19.693 1.00 82.25 91 GLU A C 1
ATOM 701 O O . GLU A 1 91 ? 28.847 19.590 -19.267 1.00 82.25 91 GLU A O 1
ATOM 706 N N . CYS A 1 92 ? 30.202 19.169 -21.001 1.00 79.88 92 CYS A N 1
ATOM 707 C CA . CYS A 1 92 ? 29.222 19.495 -22.032 1.00 79.88 92 CYS A CA 1
ATOM 708 C C . CYS A 1 92 ? 28.024 18.530 -21.983 1.00 79.88 92 CYS A C 1
ATOM 710 O O . CYS A 1 92 ? 26.869 18.958 -22.049 1.00 79.88 92 CYS A O 1
ATOM 712 N N . GLY A 1 93 ? 28.276 17.232 -21.771 1.00 76.81 93 GLY A N 1
ATOM 713 C CA . GLY A 1 93 ? 27.238 16.229 -21.531 1.00 76.81 93 GLY A CA 1
ATOM 714 C C . GLY A 1 93 ? 26.365 16.545 -20.311 1.00 76.81 93 GLY A C 1
ATOM 715 O O . GLY A 1 93 ? 25.139 16.455 -20.402 1.00 76.81 93 GLY A O 1
ATOM 716 N N . PHE A 1 94 ? 26.964 16.970 -19.195 1.00 77.56 94 PHE A N 1
ATOM 717 C CA . PHE A 1 94 ? 26.223 17.389 -18.002 1.00 77.56 94 PHE A CA 1
ATOM 718 C C . PHE A 1 94 ? 25.398 18.656 -18.234 1.00 77.56 94 PHE A C 1
ATOM 720 O O . PHE A 1 94 ? 24.229 18.692 -17.853 1.00 77.56 94 PHE A O 1
ATOM 727 N N . SER A 1 95 ? 25.961 19.659 -18.910 1.00 80.25 95 SER A N 1
ATOM 728 C CA . SER A 1 95 ? 25.255 20.900 -19.248 1.00 80.25 95 SER A CA 1
ATOM 729 C C . SER A 1 95 ? 24.054 20.640 -20.167 1.00 80.25 95 SER A C 1
ATOM 731 O O . SER A 1 95 ? 22.942 21.093 -19.898 1.00 80.25 95 SER A O 1
ATOM 733 N N . GLU A 1 96 ? 24.226 19.803 -21.198 1.00 76.88 96 GLU A N 1
ATOM 734 C CA . GLU A 1 96 ? 23.131 19.403 -22.088 1.00 76.88 96 GLU A CA 1
ATOM 735 C C . GLU A 1 96 ? 22.022 18.612 -21.367 1.00 76.88 96 GLU A C 1
ATOM 737 O O . GLU A 1 96 ? 20.874 18.625 -21.818 1.00 76.88 96 GLU A O 1
ATOM 742 N N . ASN A 1 97 ? 22.353 17.921 -20.271 1.00 74.56 97 ASN A N 1
ATOM 743 C CA . ASN A 1 97 ? 21.421 17.115 -19.482 1.00 74.56 97 ASN A CA 1
ATOM 744 C C . ASN A 1 97 ? 20.880 17.849 -18.244 1.00 74.56 97 ASN A C 1
ATOM 746 O O . ASN A 1 97 ? 20.021 17.303 -17.552 1.00 74.56 97 ASN A O 1
ATOM 750 N N . ALA A 1 98 ? 21.316 19.083 -17.971 1.00 75.19 98 ALA A N 1
ATOM 751 C CA . ALA A 1 98 ? 20.874 19.852 -16.807 1.00 75.19 98 ALA A CA 1
ATOM 752 C C . ALA A 1 98 ? 19.341 20.001 -16.759 1.00 75.19 98 ALA A C 1
ATOM 754 O O . ALA A 1 98 ? 18.730 19.947 -15.692 1.00 75.19 98 ALA A O 1
ATOM 755 N N . ALA A 1 99 ? 18.700 20.091 -17.929 1.00 69.62 99 ALA A N 1
ATOM 756 C CA . ALA A 1 99 ? 17.244 20.152 -18.058 1.00 69.62 99 ALA A CA 1
ATOM 757 C C . ALA A 1 99 ? 16.512 18.835 -17.719 1.00 69.62 99 ALA A C 1
ATOM 759 O O . ALA A 1 99 ? 15.313 18.872 -17.461 1.00 69.62 99 ALA A O 1
ATOM 760 N N . LEU A 1 100 ? 17.201 17.687 -17.742 1.00 68.25 100 LEU A N 1
ATOM 761 C CA . LEU A 1 100 ? 16.643 16.355 -17.455 1.00 68.25 100 LEU A CA 1
ATOM 762 C C . LEU A 1 100 ? 16.937 15.876 -16.024 1.00 68.25 100 LEU A C 1
ATOM 764 O O . LEU A 1 100 ? 16.256 14.984 -15.529 1.00 68.25 100 LEU A O 1
ATOM 768 N N . ILE A 1 101 ? 17.969 16.438 -15.389 1.00 67.56 101 ILE A N 1
ATOM 769 C CA . ILE A 1 101 ? 18.501 15.990 -14.090 1.00 67.56 101 ILE A CA 1
ATOM 770 C C . ILE A 1 101 ? 18.053 16.905 -12.934 1.00 67.56 101 ILE A C 1
ATOM 772 O O . ILE A 1 101 ? 18.128 16.509 -11.776 1.00 67.56 101 ILE A O 1
ATOM 776 N N . THR A 1 102 ? 17.576 18.122 -13.210 1.00 63.72 102 THR A N 1
ATOM 777 C CA . THR A 1 102 ? 17.164 19.063 -12.154 1.00 63.72 102 THR A CA 1
ATOM 778 C C . THR A 1 102 ? 15.860 18.645 -11.459 1.00 63.72 102 THR A C 1
ATOM 780 O O . THR A 1 102 ? 14.884 18.270 -12.115 1.00 63.72 102 THR A O 1
ATOM 783 N N . ASP A 1 103 ? 15.854 18.761 -10.122 1.00 58.75 103 ASP A N 1
ATOM 784 C CA . ASP A 1 103 ? 14.811 18.269 -9.198 1.00 58.75 103 ASP A CA 1
ATOM 785 C C . ASP A 1 103 ? 13.380 18.724 -9.541 1.00 58.75 103 ASP A C 1
ATOM 787 O O . ASP A 1 103 ? 12.413 18.028 -9.233 1.00 58.75 103 ASP A O 1
ATOM 791 N N . ASP A 1 104 ? 13.230 19.863 -10.221 1.00 57.88 104 ASP A N 1
ATOM 792 C CA . ASP A 1 104 ? 11.927 20.468 -10.500 1.00 57.88 104 ASP A CA 1
ATOM 793 C C . ASP A 1 104 ? 11.230 19.953 -11.774 1.00 57.88 104 ASP A C 1
ATOM 795 O O . ASP A 1 104 ? 10.056 20.283 -11.974 1.00 57.88 104 ASP A O 1
ATOM 799 N N . ARG A 1 105 ? 11.890 19.197 -12.679 1.00 56.81 105 ARG A N 1
ATOM 800 C CA . ARG A 1 105 ? 11.298 18.951 -14.020 1.00 56.81 105 ARG A CA 1
ATOM 801 C C . ARG A 1 105 ? 11.263 17.548 -14.613 1.00 56.81 105 ARG A C 1
ATOM 803 O O . ARG A 1 105 ? 10.514 17.382 -15.575 1.00 56.81 105 ARG A O 1
ATOM 810 N N . SER A 1 106 ? 11.884 16.515 -14.045 1.00 60.22 106 SER A N 1
ATOM 811 C CA . SER A 1 106 ? 11.540 15.143 -14.455 1.00 60.22 106 SER A CA 1
ATOM 812 C C . SER A 1 106 ? 12.074 14.061 -13.519 1.00 60.22 106 SER A C 1
ATOM 814 O O . SER A 1 106 ? 13.274 13.837 -13.444 1.00 60.22 106 SER A O 1
ATOM 816 N N . SER A 1 107 ? 11.169 13.304 -12.890 1.00 61.62 107 SER A N 1
ATOM 817 C CA . SER A 1 107 ? 11.468 12.041 -12.195 1.00 61.62 107 SER A CA 1
ATOM 818 C C . SER A 1 107 ? 11.759 10.919 -13.212 1.00 61.62 107 SER A C 1
ATOM 820 O O . SER A 1 107 ? 11.023 9.932 -13.300 1.00 61.62 107 SER A O 1
ATOM 822 N N . LEU A 1 108 ? 12.791 11.075 -14.041 1.00 74.69 108 LEU A N 1
ATOM 823 C CA . LEU A 1 108 ? 13.260 10.001 -14.917 1.00 74.69 108 LEU A CA 1
ATOM 824 C C . LEU A 1 108 ? 14.253 9.118 -14.165 1.00 74.69 108 LEU A C 1
ATOM 826 O O . LEU A 1 108 ? 15.074 9.600 -13.393 1.00 74.69 108 LEU A O 1
ATOM 830 N N . SER A 1 109 ? 14.180 7.810 -14.401 1.00 80.88 109 SER A N 1
ATOM 831 C CA . SER A 1 109 ? 15.204 6.885 -13.917 1.00 80.88 109 SER A CA 1
ATOM 832 C C . SER A 1 109 ? 16.508 7.068 -14.695 1.00 80.88 109 SER A C 1
ATOM 834 O O . SER A 1 109 ? 16.478 7.418 -15.878 1.00 80.88 109 SER A O 1
ATOM 836 N N . ASP A 1 110 ? 17.642 6.732 -14.079 1.00 82.00 110 ASP A N 1
ATOM 837 C CA . ASP A 1 110 ? 18.969 6.779 -14.716 1.00 82.00 110 ASP A CA 1
ATOM 838 C C . ASP A 1 110 ? 18.998 6.048 -16.069 1.00 82.00 110 ASP A C 1
ATOM 840 O O . ASP A 1 110 ? 19.580 6.517 -17.046 1.00 82.00 110 ASP A O 1
ATOM 844 N N . ILE A 1 111 ? 18.300 4.910 -16.154 1.00 84.38 111 ILE A N 1
ATOM 845 C CA . ILE A 1 111 ? 18.164 4.116 -17.383 1.00 84.38 111 ILE A CA 1
ATOM 846 C C . ILE A 1 111 ? 17.465 4.926 -18.484 1.00 84.38 111 ILE A C 1
ATOM 848 O O . ILE A 1 111 ? 17.888 4.897 -19.639 1.00 84.38 111 ILE A O 1
ATOM 852 N N . SER A 1 112 ? 16.419 5.674 -18.131 1.00 84.00 112 SER A N 1
ATOM 853 C CA . SER A 1 112 ? 15.665 6.501 -19.080 1.00 84.00 112 SER A CA 1
ATOM 854 C C . SER A 1 112 ? 16.492 7.691 -19.567 1.00 84.00 112 SER A C 1
ATOM 856 O O . SER A 1 112 ? 16.467 8.014 -20.754 1.00 84.00 112 SER A O 1
ATOM 858 N N . ILE A 1 113 ? 17.272 8.306 -18.673 1.00 85.19 113 ILE A N 1
ATOM 859 C CA . ILE A 1 113 ? 18.195 9.399 -19.008 1.00 85.19 113 ILE A CA 1
ATOM 860 C C . ILE A 1 113 ? 19.260 8.901 -19.993 1.00 85.19 113 ILE A C 1
ATOM 862 O O . ILE A 1 113 ? 19.470 9.511 -21.044 1.00 85.19 113 ILE A O 1
ATOM 866 N N . ASN A 1 114 ? 19.865 7.745 -19.710 1.00 86.81 114 ASN A N 1
ATOM 867 C CA . ASN A 1 114 ? 20.850 7.121 -20.592 1.00 86.81 114 ASN A CA 1
ATOM 868 C C . ASN A 1 114 ? 20.254 6.753 -21.959 1.00 86.81 114 ASN A C 1
ATOM 870 O O . ASN A 1 114 ? 20.886 6.990 -22.988 1.00 86.81 114 ASN A O 1
ATOM 874 N N . GLY A 1 115 ? 19.025 6.229 -21.992 1.00 88.06 115 GLY A N 1
ATOM 875 C CA . GLY A 1 115 ? 18.326 5.901 -23.238 1.00 88.06 115 GLY A CA 1
ATOM 876 C C . GLY A 1 115 ? 18.041 7.129 -24.110 1.00 88.06 115 GLY A C 1
ATOM 877 O O . GLY A 1 115 ? 18.311 7.117 -25.315 1.00 88.06 115 GLY A O 1
ATOM 878 N N . LEU A 1 116 ? 17.555 8.221 -23.509 1.00 86.94 116 LEU A N 1
ATOM 879 C CA . LEU A 1 116 ? 17.339 9.491 -24.212 1.00 86.94 116 LEU A CA 1
ATOM 880 C C . LEU A 1 116 ? 18.650 10.053 -24.762 1.00 86.94 116 LEU A C 1
ATOM 882 O O . LEU A 1 116 ? 18.696 10.504 -25.910 1.00 86.94 116 LEU A O 1
ATOM 886 N N . ARG A 1 117 ? 19.724 9.981 -23.970 1.00 86.31 117 ARG A N 1
ATOM 887 C CA . ARG A 1 117 ? 21.046 10.446 -24.384 1.00 86.31 117 ARG A CA 1
ATOM 888 C C . ARG A 1 117 ? 21.574 9.656 -25.575 1.00 86.31 117 ARG A C 1
ATOM 890 O O . ARG A 1 117 ? 21.908 10.256 -26.594 1.00 86.31 117 ARG A O 1
ATOM 897 N N . ALA A 1 118 ? 21.562 8.329 -25.479 1.00 88.94 118 ALA A N 1
ATOM 898 C CA . ALA A 1 118 ? 21.988 7.448 -26.559 1.00 88.94 118 ALA A CA 1
ATOM 899 C C . ALA A 1 118 ? 21.197 7.709 -27.851 1.00 88.94 118 ALA A C 1
ATOM 901 O O . ALA A 1 118 ? 21.770 7.749 -28.938 1.00 88.94 118 ALA A O 1
ATOM 902 N N . THR A 1 119 ? 19.891 7.969 -27.736 1.00 89.25 119 THR A N 1
ATOM 903 C CA . THR A 1 119 ? 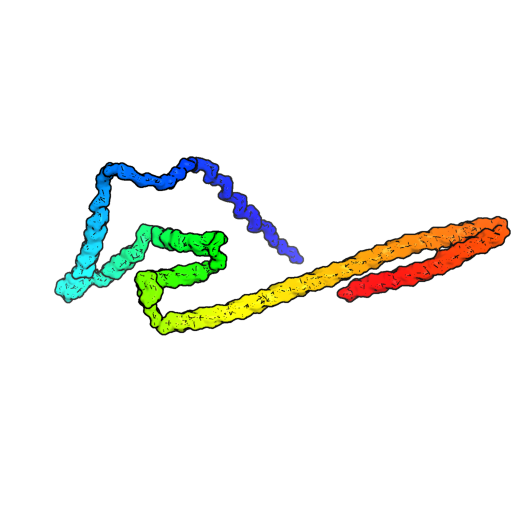19.035 8.297 -28.885 1.00 89.25 119 THR A CA 1
ATOM 904 C C . THR A 1 119 ? 19.412 9.645 -29.509 1.00 89.25 119 THR A C 1
ATOM 906 O O . THR A 1 119 ? 19.548 9.748 -30.729 1.00 89.25 119 THR A O 1
ATOM 909 N N . LYS A 1 120 ? 19.628 10.684 -28.692 1.00 88.62 120 LYS A N 1
ATOM 910 C CA . LYS A 1 120 ? 20.063 12.014 -29.155 1.00 88.62 120 LYS A CA 1
ATOM 911 C C . LYS A 1 120 ? 21.412 11.939 -29.870 1.00 88.62 120 LYS A C 1
ATOM 913 O O . LYS A 1 120 ? 21.565 12.508 -30.953 1.00 88.62 120 LYS A O 1
ATOM 918 N N . ASP A 1 121 ? 22.364 11.216 -29.290 1.00 89.00 121 ASP A N 1
ATOM 919 C CA . ASP A 1 121 ? 23.703 11.048 -29.851 1.00 89.00 121 ASP A CA 1
ATOM 920 C C . ASP A 1 121 ? 23.661 10.229 -31.151 1.00 89.00 121 ASP A C 1
ATOM 922 O O . ASP A 1 121 ? 24.307 10.600 -32.132 1.00 89.00 121 ASP A O 1
ATOM 926 N N . ALA A 1 122 ? 22.806 9.204 -31.235 1.00 89.75 122 ALA A N 1
ATOM 927 C CA . ALA A 1 122 ? 22.572 8.463 -32.473 1.00 89.75 122 ALA A CA 1
ATOM 928 C C . ALA A 1 122 ? 21.994 9.352 -33.591 1.00 89.75 122 ALA A C 1
ATOM 930 O O . ALA A 1 122 ? 22.439 9.270 -34.736 1.00 89.75 122 ALA A O 1
ATOM 931 N N . VAL A 1 123 ? 21.049 10.248 -33.285 1.00 92.12 123 VAL A N 1
ATOM 932 C CA . VAL A 1 123 ? 20.512 11.202 -34.275 1.00 92.12 123 VAL A CA 1
ATOM 933 C C . VAL A 1 123 ? 21.583 12.197 -34.731 1.00 92.12 123 VAL A C 1
ATOM 935 O O . VAL A 1 123 ? 21.650 12.524 -35.920 1.00 92.12 123 VAL A O 1
ATOM 938 N N . LYS A 1 124 ? 22.441 12.670 -33.818 1.00 90.12 124 LYS A N 1
ATOM 939 C CA . LYS A 1 124 ? 23.585 13.530 -34.161 1.00 90.12 124 LYS A CA 1
ATOM 940 C C . LYS A 1 124 ? 24.550 12.799 -35.105 1.00 90.12 124 LYS A C 1
ATOM 942 O O . LYS A 1 124 ? 24.871 13.341 -36.160 1.00 90.12 124 LYS A O 1
ATOM 947 N N . PHE A 1 125 ? 24.940 11.569 -34.765 1.00 89.88 125 PHE A N 1
ATOM 948 C CA . PHE A 1 125 ? 25.937 10.791 -35.504 1.00 89.88 125 PHE A CA 1
ATOM 949 C C . PHE A 1 125 ? 25.423 10.274 -36.856 1.00 89.88 125 PHE A C 1
ATOM 951 O O . PHE A 1 125 ? 26.028 10.538 -37.891 1.00 89.88 125 PHE A O 1
ATOM 958 N N . TYR A 1 126 ? 24.283 9.578 -36.877 1.00 89.69 126 TYR A N 1
ATOM 959 C CA . TYR A 1 126 ? 23.755 8.943 -38.091 1.00 89.69 126 TYR A CA 1
ATOM 960 C C . TYR A 1 126 ? 22.873 9.874 -38.931 1.00 89.69 126 TYR A C 1
ATOM 962 O O . TYR A 1 126 ? 22.820 9.742 -40.150 1.00 89.69 126 TYR A O 1
ATOM 970 N N . GLY A 1 127 ? 22.167 10.811 -38.294 1.00 89.31 127 GLY A N 1
ATOM 971 C CA . GLY A 1 127 ? 21.204 11.702 -38.949 1.00 89.31 127 GLY A CA 1
ATOM 972 C C . GLY A 1 127 ? 21.727 13.110 -39.227 1.00 89.31 127 GLY A C 1
ATOM 973 O O . GLY A 1 127 ? 20.970 13.946 -39.726 1.00 89.31 127 GLY A O 1
ATOM 974 N N . GLN A 1 128 ? 22.985 13.417 -38.882 1.00 91.56 128 GLN A N 1
ATOM 975 C CA . GLN A 1 128 ? 23.536 14.782 -38.927 1.00 91.56 128 GLN A CA 1
ATOM 976 C C . GLN A 1 128 ? 22.643 15.780 -38.160 1.00 91.56 128 GLN A C 1
ATOM 978 O O . GLN A 1 128 ? 22.384 16.893 -38.619 1.00 91.56 128 GLN A O 1
ATOM 983 N N . GLY A 1 129 ? 22.071 15.338 -37.034 1.00 87.69 129 GLY A N 1
ATOM 984 C CA . GLY A 1 129 ? 21.141 16.126 -36.220 1.00 87.69 129 GLY A CA 1
ATOM 985 C C . GLY A 1 129 ? 19.694 16.165 -36.730 1.00 87.69 129 GLY A C 1
ATOM 986 O O . GLY A 1 129 ? 18.853 16.808 -36.107 1.00 87.69 129 GLY A O 1
ATOM 987 N N . LYS A 1 130 ? 19.363 15.473 -37.828 1.00 91.38 130 LYS A N 1
ATOM 988 C CA . LYS A 1 130 ? 17.999 15.382 -38.373 1.00 91.38 130 LYS A CA 1
ATOM 989 C C . LYS A 1 130 ? 17.464 13.956 -38.264 1.00 91.38 130 LYS A C 1
ATOM 991 O O . LYS A 1 130 ? 18.001 13.036 -38.871 1.00 91.38 130 LYS A O 1
ATOM 996 N N . VAL A 1 131 ? 16.346 13.788 -37.559 1.00 89.50 131 VAL A N 1
ATOM 997 C CA . VAL A 1 131 ? 15.737 12.469 -37.289 1.00 89.50 131 VAL A CA 1
ATOM 998 C C . VAL A 1 131 ? 15.381 11.715 -38.576 1.00 89.50 131 VAL A C 1
ATOM 1000 O O . VAL A 1 131 ? 15.699 10.542 -38.704 1.00 89.50 131 VAL A O 1
ATOM 1003 N N . HIS A 1 132 ? 14.800 12.393 -39.570 1.00 90.69 132 HIS A N 1
ATOM 1004 C CA . HIS A 1 132 ? 14.386 11.769 -40.837 1.00 90.69 132 HIS A CA 1
ATOM 1005 C C . HIS A 1 132 ? 15.550 11.284 -41.718 1.00 90.69 132 HIS A C 1
ATOM 1007 O O . HIS A 1 132 ? 15.314 10.603 -42.710 1.00 90.69 132 HIS A O 1
ATOM 1013 N N . LYS A 1 133 ? 16.793 11.663 -41.397 1.00 92.19 133 LYS A N 1
ATOM 1014 C CA . LYS A 1 133 ? 17.992 11.190 -42.100 1.00 92.19 133 LYS A CA 1
ATOM 1015 C C . LYS A 1 133 ? 18.594 9.935 -41.469 1.00 92.19 133 LYS A C 1
ATOM 1017 O O . LYS A 1 133 ? 19.499 9.353 -42.059 1.00 92.19 133 LYS A O 1
ATOM 1022 N N . VAL A 1 134 ? 18.135 9.537 -40.282 1.00 90.88 134 VAL A N 1
ATOM 1023 C CA . VAL A 1 134 ? 18.627 8.328 -39.619 1.00 90.88 134 VAL A CA 1
ATOM 1024 C C . VAL A 1 134 ? 18.140 7.107 -40.410 1.00 90.88 134 VAL A C 1
ATOM 1026 O O . VAL A 1 134 ? 16.934 6.972 -40.626 1.00 90.88 134 VAL A O 1
ATOM 1029 N N . PRO A 1 135 ? 19.042 6.220 -40.862 1.00 90.69 135 PRO A N 1
ATOM 1030 C CA . PRO A 1 135 ? 18.653 5.043 -41.625 1.00 90.69 135 PRO A CA 1
ATOM 1031 C C . PRO A 1 135 ? 17.850 4.073 -40.752 1.00 90.69 135 PRO A C 1
ATOM 1033 O O . PRO A 1 135 ? 18.270 3.703 -39.654 1.00 90.69 135 PRO A O 1
ATOM 1036 N N . ILE A 1 136 ? 16.698 3.635 -41.261 1.00 91.56 136 ILE A N 1
ATOM 1037 C CA . ILE A 1 136 ? 15.866 2.627 -40.599 1.00 91.56 136 ILE A CA 1
ATOM 1038 C C . ILE A 1 136 ? 16.402 1.246 -40.976 1.00 91.56 136 ILE A C 1
ATOM 1040 O O . ILE A 1 136 ? 16.170 0.744 -42.074 1.00 91.56 136 ILE A O 1
ATOM 1044 N N . CYS A 1 137 ? 17.146 0.642 -40.054 1.00 92.00 137 CYS A N 1
ATOM 1045 C CA . CYS A 1 137 ? 17.692 -0.703 -40.201 1.00 92.00 137 CYS A CA 1
ATOM 1046 C C . CYS A 1 137 ? 16.749 -1.750 -39.593 1.00 92.00 137 CYS A C 1
ATOM 1048 O O . CYS A 1 137 ? 16.031 -1.462 -38.639 1.00 92.00 137 CYS A O 1
ATOM 1050 N N . LYS A 1 138 ? 16.819 -3.001 -40.067 1.00 94.50 138 LYS A N 1
ATOM 1051 C CA . LYS A 1 138 ? 16.017 -4.108 -39.514 1.00 94.50 138 LYS A CA 1
ATOM 1052 C C . LYS A 1 138 ? 16.210 -4.284 -38.001 1.00 94.50 138 LYS A C 1
ATOM 1054 O O . LYS A 1 138 ? 15.232 -4.343 -37.275 1.00 94.50 138 LYS A O 1
ATOM 1059 N N . GLY A 1 139 ? 17.454 -4.240 -37.518 1.00 93.38 139 GLY A N 1
ATOM 1060 C CA . GLY A 1 139 ? 17.730 -4.348 -36.080 1.00 93.38 139 GLY A CA 1
ATOM 1061 C C . GLY A 1 139 ? 17.134 -3.210 -35.241 1.00 93.38 139 GLY A C 1
ATOM 1062 O O . GLY A 1 139 ? 16.843 -3.413 -34.070 1.00 93.38 139 GLY A O 1
ATOM 1063 N N . LEU A 1 140 ? 16.905 -2.022 -35.822 1.00 89.75 140 LEU A N 1
ATOM 1064 C CA . LEU A 1 140 ? 16.193 -0.946 -35.125 1.00 89.75 140 LEU A CA 1
ATOM 1065 C C . LEU A 1 140 ? 14.716 -1.310 -34.936 1.00 89.75 140 LEU A C 1
ATOM 1067 O O . LEU A 1 140 ? 14.176 -1.071 -33.863 1.00 89.75 140 LEU A O 1
ATOM 1071 N N . LEU A 1 141 ? 14.086 -1.900 -35.955 1.00 94.19 141 LEU A N 1
ATOM 1072 C CA . LEU A 1 141 ? 12.699 -2.363 -35.877 1.00 94.19 141 LEU A CA 1
ATOM 1073 C C . LEU A 1 141 ? 12.555 -3.494 -34.853 1.00 94.19 141 LEU A C 1
ATOM 1075 O O . LEU A 1 141 ? 11.712 -3.389 -33.967 1.00 94.19 141 LEU A O 1
ATOM 1079 N N . ASP A 1 142 ? 13.441 -4.493 -34.906 1.00 95.62 142 ASP A N 1
ATOM 1080 C CA . ASP A 1 142 ? 13.442 -5.621 -33.965 1.00 95.62 142 ASP A CA 1
ATOM 1081 C C . ASP A 1 142 ? 13.580 -5.128 -32.504 1.00 95.62 142 ASP A C 1
ATOM 1083 O O . ASP A 1 142 ? 12.827 -5.535 -31.619 1.00 95.62 142 ASP A O 1
ATOM 1087 N N . ASN A 1 143 ? 14.482 -4.170 -32.248 1.00 91.69 143 ASN A N 1
ATOM 1088 C CA . ASN A 1 143 ? 14.665 -3.580 -30.916 1.00 91.69 143 ASN A CA 1
ATOM 1089 C C . ASN A 1 143 ? 13.446 -2.773 -30.440 1.00 91.69 143 ASN A C 1
ATOM 1091 O O . ASN A 1 143 ? 13.153 -2.750 -29.244 1.00 91.69 143 ASN A O 1
ATOM 1095 N N . VAL A 1 144 ? 12.747 -2.083 -31.347 1.00 92.38 144 VAL A N 1
ATOM 1096 C CA . VAL A 1 144 ? 11.525 -1.333 -31.012 1.00 92.38 144 VAL A CA 1
ATOM 1097 C C . VAL A 1 144 ? 10.402 -2.291 -30.624 1.00 92.38 144 VAL A C 1
ATOM 1099 O O . VAL A 1 144 ? 9.718 -2.054 -29.627 1.00 92.38 144 VAL A O 1
ATOM 1102 N N . GLU A 1 145 ? 10.234 -3.386 -31.363 1.00 94.81 145 GLU A N 1
ATOM 1103 C CA . GLU A 1 145 ? 9.256 -4.429 -31.040 1.00 94.81 145 GLU A CA 1
ATOM 1104 C C . GLU A 1 145 ? 9.559 -5.089 -29.687 1.00 94.81 145 GLU A C 1
ATOM 1106 O O . GLU A 1 145 ? 8.656 -5.273 -28.861 1.00 94.81 145 GLU A O 1
ATOM 1111 N N . GLU A 1 146 ? 10.832 -5.380 -29.408 1.00 95.38 146 GLU A N 1
ATOM 1112 C CA . GLU A 1 146 ? 11.255 -5.932 -28.120 1.00 95.38 146 GLU A CA 1
ATOM 1113 C C . GLU A 1 146 ? 11.011 -4.946 -26.969 1.00 95.38 146 GLU A C 1
ATOM 1115 O O . GLU A 1 146 ? 10.445 -5.318 -25.936 1.00 95.38 146 GLU A O 1
ATOM 1120 N N . ALA A 1 147 ? 11.394 -3.678 -27.142 1.00 91.44 147 ALA A N 1
ATOM 1121 C CA . ALA A 1 147 ? 11.169 -2.636 -26.146 1.00 91.44 147 ALA A CA 1
ATOM 1122 C C . ALA A 1 147 ? 9.675 -2.466 -25.849 1.00 91.44 147 ALA A C 1
ATOM 1124 O O . ALA A 1 147 ? 9.282 -2.355 -24.684 1.00 91.44 147 ALA A O 1
ATOM 1125 N N . HIS A 1 148 ? 8.832 -2.507 -26.883 1.00 93.62 148 HIS A N 1
ATOM 1126 C CA . HIS A 1 148 ? 7.391 -2.428 -26.701 1.00 93.62 148 HIS A CA 1
ATOM 1127 C C . HIS A 1 148 ? 6.837 -3.648 -25.954 1.00 93.62 148 HIS A C 1
ATOM 1129 O O . HIS A 1 148 ? 6.043 -3.483 -25.027 1.00 93.62 148 HIS A O 1
ATOM 1135 N N . SER A 1 149 ? 7.288 -4.853 -26.302 1.00 95.38 149 SER A N 1
ATOM 1136 C CA . SER A 1 149 ? 6.869 -6.090 -25.635 1.00 95.38 149 SER A CA 1
ATOM 1137 C C . SER A 1 149 ? 7.231 -6.077 -24.146 1.00 95.38 149 SER A C 1
ATOM 1139 O O . SER A 1 149 ? 6.394 -6.380 -23.296 1.00 95.38 149 SER A O 1
ATOM 1141 N N . ARG A 1 150 ? 8.454 -5.649 -23.807 1.00 92.50 150 ARG A N 1
ATOM 1142 C CA . ARG A 1 150 ? 8.902 -5.485 -22.412 1.00 92.50 150 ARG A CA 1
ATOM 1143 C C . ARG A 1 150 ? 8.063 -4.451 -21.665 1.00 92.50 150 ARG A C 1
ATOM 1145 O O . ARG A 1 150 ? 7.642 -4.706 -20.542 1.00 92.50 150 ARG A O 1
ATOM 1152 N N . TYR A 1 151 ? 7.759 -3.325 -22.307 1.00 91.56 151 TYR A N 1
ATOM 1153 C CA . TYR A 1 151 ? 6.918 -2.285 -21.721 1.00 91.56 151 TYR A CA 1
ATOM 1154 C C . TYR A 1 151 ? 5.514 -2.787 -21.358 1.00 91.56 151 TYR A C 1
ATOM 1156 O O . TYR A 1 151 ? 5.008 -2.457 -20.287 1.00 91.56 151 TYR A O 1
ATOM 1164 N N . GLN A 1 152 ? 4.891 -3.601 -22.216 1.00 94.56 152 GLN A N 1
ATOM 1165 C CA . GLN A 1 152 ? 3.581 -4.192 -21.920 1.00 94.56 152 GLN A CA 1
ATOM 1166 C C . GLN A 1 152 ? 3.644 -5.094 -20.678 1.00 94.56 152 GLN A C 1
ATOM 1168 O O . GLN A 1 152 ? 2.815 -4.967 -19.778 1.00 94.56 152 GLN A O 1
ATOM 1173 N N . VAL A 1 153 ? 4.674 -5.939 -20.580 1.00 95.38 153 VAL A N 1
ATOM 1174 C CA . VAL A 1 153 ? 4.898 -6.798 -19.406 1.00 95.38 153 VAL A CA 1
ATOM 1175 C C . VAL A 1 153 ? 5.111 -5.965 -18.137 1.00 95.38 153 VAL A C 1
ATOM 1177 O O . VAL A 1 153 ? 4.500 -6.243 -17.103 1.00 95.38 153 VAL A O 1
ATOM 1180 N N . ASP A 1 154 ? 5.929 -4.915 -18.207 1.00 90.31 154 ASP A N 1
ATOM 1181 C CA . ASP A 1 154 ? 6.192 -4.033 -17.067 1.00 90.31 154 ASP A CA 1
ATOM 1182 C C . ASP A 1 154 ? 4.931 -3.287 -16.609 1.00 90.31 154 ASP A C 1
ATOM 1184 O O . ASP A 1 154 ? 4.711 -3.129 -15.402 1.00 90.31 154 ASP A O 1
ATOM 1188 N N . GLN A 1 155 ? 4.065 -2.869 -17.540 1.00 90.62 155 GLN A N 1
ATOM 1189 C CA . GLN A 1 155 ? 2.766 -2.286 -17.204 1.00 90.62 155 GLN A CA 1
ATOM 1190 C C . GLN A 1 155 ? 1.884 -3.273 -16.432 1.00 90.62 155 GLN A C 1
ATOM 1192 O O . GLN A 1 155 ? 1.347 -2.909 -15.384 1.00 90.62 155 GLN A O 1
ATOM 1197 N N . GLU A 1 156 ? 1.761 -4.517 -16.900 1.00 94.31 156 GLU A N 1
ATOM 1198 C CA . GLU A 1 156 ? 0.967 -5.544 -16.216 1.00 94.31 156 GLU A CA 1
ATOM 1199 C C . GLU A 1 156 ? 1.507 -5.840 -14.811 1.00 94.31 156 GLU A C 1
ATOM 1201 O O . GLU A 1 156 ? 0.746 -5.945 -13.844 1.00 94.31 156 GLU A O 1
ATOM 1206 N N . ILE A 1 157 ? 2.831 -5.948 -14.666 1.00 94.00 157 ILE A N 1
ATOM 1207 C CA . ILE A 1 157 ? 3.477 -6.157 -13.365 1.00 94.00 157 ILE A CA 1
ATOM 1208 C C . ILE A 1 157 ? 3.187 -4.976 -12.435 1.00 94.00 157 ILE A C 1
ATOM 1210 O O . ILE A 1 157 ? 2.810 -5.177 -11.277 1.00 94.00 157 ILE A O 1
ATOM 1214 N N . THR A 1 158 ? 3.323 -3.751 -12.938 1.00 91.88 158 THR A N 1
ATOM 1215 C CA . THR A 1 158 ? 3.085 -2.526 -12.167 1.00 91.88 158 THR A CA 1
ATOM 1216 C C . THR A 1 158 ? 1.634 -2.447 -11.697 1.00 91.88 158 THR A C 1
ATOM 1218 O O . THR A 1 158 ? 1.397 -2.172 -10.518 1.00 91.88 158 THR A O 1
ATOM 1221 N N . GLN A 1 159 ? 0.667 -2.767 -12.563 1.00 92.94 159 GLN A N 1
ATOM 1222 C CA . GLN A 1 159 ? -0.752 -2.829 -12.202 1.00 92.94 159 GLN A CA 1
ATOM 1223 C C . GLN A 1 159 ? -1.006 -3.867 -11.104 1.00 92.94 159 GLN A C 1
ATOM 1225 O O . GLN A 1 159 ? -1.567 -3.531 -10.064 1.00 92.94 159 GLN A O 1
ATOM 1230 N N . ARG A 1 160 ? -0.486 -5.092 -11.248 1.00 93.56 160 ARG A N 1
ATOM 1231 C CA . ARG A 1 160 ? -0.630 -6.139 -10.218 1.00 93.56 160 ARG A CA 1
ATOM 1232 C C . ARG A 1 160 ? -0.006 -5.749 -8.879 1.00 93.56 160 ARG A C 1
ATOM 1234 O O . ARG A 1 160 ? -0.510 -6.129 -7.822 1.00 93.56 160 ARG A O 1
ATOM 1241 N N . ILE A 1 161 ? 1.119 -5.032 -8.892 1.00 93.38 161 ILE A N 1
ATOM 1242 C CA . ILE A 1 161 ? 1.750 -4.526 -7.666 1.00 93.38 161 ILE A CA 1
ATOM 1243 C C . ILE A 1 161 ? 0.864 -3.461 -7.017 1.00 93.38 161 ILE A C 1
ATOM 1245 O O . ILE A 1 161 ? 0.706 -3.478 -5.794 1.00 93.38 161 ILE A O 1
ATOM 1249 N N . LEU A 1 162 ? 0.293 -2.551 -7.808 1.00 92.62 162 LEU A N 1
ATOM 1250 C CA . LEU A 1 162 ? -0.602 -1.509 -7.314 1.00 92.62 162 LEU A CA 1
ATOM 1251 C C . LEU A 1 162 ? -1.867 -2.117 -6.693 1.00 92.62 162 LEU A C 1
ATOM 1253 O O . LEU A 1 162 ? -2.160 -1.831 -5.535 1.00 92.62 162 LEU A O 1
ATOM 1257 N N . GLU A 1 163 ? -2.522 -3.046 -7.389 1.00 93.25 163 GLU A N 1
ATOM 1258 C CA . GLU A 1 163 ? -3.698 -3.774 -6.893 1.00 93.25 163 GLU A CA 1
ATOM 1259 C C . GLU A 1 163 ? -3.408 -4.501 -5.573 1.00 93.25 163 GLU A C 1
ATOM 1261 O O . GLU A 1 163 ? -4.173 -4.408 -4.611 1.00 93.25 163 GLU A O 1
ATOM 1266 N N . LYS A 1 164 ? -2.263 -5.192 -5.475 1.00 93.31 164 LYS A N 1
ATOM 1267 C CA . LYS A 1 164 ? -1.846 -5.851 -4.227 1.00 93.31 164 LYS A CA 1
ATOM 1268 C C . LYS A 1 164 ? -1.620 -4.849 -3.098 1.00 93.31 164 LYS A C 1
ATOM 1270 O O . LYS A 1 164 ? -2.018 -5.119 -1.965 1.00 93.31 164 LYS A O 1
ATOM 1275 N N . LYS A 1 165 ? -0.987 -3.705 -3.376 1.00 92.50 165 LYS A N 1
ATOM 1276 C CA . LYS A 1 165 ? -0.778 -2.645 -2.377 1.00 92.50 165 LYS A CA 1
ATOM 1277 C C . LYS A 1 165 ? -2.110 -2.084 -1.886 1.00 92.50 165 LYS A C 1
ATOM 1279 O O . LYS A 1 165 ? -2.298 -1.950 -0.678 1.00 92.50 165 LYS A O 1
ATOM 1284 N N . GLU A 1 166 ? -3.044 -1.813 -2.790 1.00 92.38 166 GLU A N 1
ATOM 1285 C CA . GLU A 1 166 ? -4.380 -1.327 -2.445 1.00 92.38 166 GLU A CA 1
ATOM 1286 C C . GLU A 1 166 ? -5.167 -2.352 -1.623 1.00 92.38 166 GLU A C 1
ATOM 1288 O O . GLU A 1 166 ? -5.742 -1.993 -0.594 1.00 92.38 166 GLU A O 1
ATOM 1293 N N . ALA A 1 167 ? -5.116 -3.634 -1.995 1.00 92.75 167 ALA A N 1
ATOM 1294 C CA . ALA A 1 167 ? -5.752 -4.713 -1.243 1.00 92.75 167 ALA A CA 1
ATOM 1295 C C . ALA A 1 167 ? -5.187 -4.843 0.182 1.00 92.75 167 ALA A C 1
ATOM 1297 O O . ALA A 1 167 ? -5.950 -4.990 1.138 1.00 92.75 167 ALA A O 1
ATOM 1298 N N . ILE A 1 168 ? -3.864 -4.728 0.351 1.00 92.69 168 ILE A N 1
ATOM 1299 C CA . ILE A 1 168 ? -3.214 -4.736 1.671 1.00 92.69 168 ILE A CA 1
ATOM 1300 C C . ILE A 1 168 ? -3.681 -3.539 2.508 1.00 92.69 168 ILE A C 1
ATOM 1302 O O . ILE A 1 168 ? -4.033 -3.701 3.678 1.00 92.69 168 ILE A O 1
ATOM 1306 N N . VAL A 1 169 ? -3.729 -2.341 1.919 1.00 92.56 169 VAL A N 1
ATOM 1307 C CA . VAL A 1 169 ? -4.191 -1.129 2.613 1.00 92.56 169 VAL A CA 1
ATOM 1308 C C . VAL A 1 169 ? -5.670 -1.240 2.993 1.00 92.56 169 VAL A C 1
ATOM 1310 O O . VAL A 1 169 ? -6.046 -0.870 4.107 1.00 92.56 169 VAL A O 1
ATOM 1313 N N . ALA A 1 170 ? -6.516 -1.772 2.110 1.00 92.06 170 ALA A N 1
ATOM 1314 C CA . ALA A 1 170 ? -7.931 -1.997 2.385 1.00 92.06 170 ALA A CA 1
ATOM 1315 C C . ALA A 1 170 ? -8.134 -3.025 3.511 1.00 92.06 170 ALA A C 1
ATOM 1317 O O . ALA A 1 170 ? -8.901 -2.772 4.443 1.00 92.06 170 ALA A O 1
ATOM 1318 N N . ALA A 1 171 ? -7.393 -4.136 3.482 1.00 91.06 171 ALA A N 1
ATOM 1319 C CA . ALA A 1 171 ? -7.419 -5.143 4.537 1.00 91.06 171 ALA A CA 1
ATOM 1320 C C . ALA A 1 171 ? -6.977 -4.560 5.889 1.00 91.06 171 ALA A C 1
ATOM 1322 O O . ALA A 1 171 ? -7.660 -4.767 6.890 1.00 91.06 171 ALA A O 1
ATOM 1323 N N . ALA A 1 172 ? -5.902 -3.764 5.915 1.00 91.81 172 ALA A N 1
ATOM 1324 C CA . ALA A 1 172 ? -5.419 -3.099 7.126 1.00 91.81 172 ALA A CA 1
ATOM 1325 C C . ALA A 1 172 ? -6.419 -2.069 7.687 1.00 91.81 172 ALA A C 1
ATOM 1327 O O . ALA A 1 172 ? -6.579 -1.936 8.901 1.00 91.81 172 ALA A O 1
ATOM 1328 N N . LYS A 1 173 ? -7.133 -1.340 6.819 1.00 91.12 173 LYS A N 1
ATOM 1329 C CA . LYS A 1 173 ? -8.218 -0.440 7.245 1.00 91.12 173 LYS A CA 1
ATOM 1330 C C . LYS A 1 173 ? -9.380 -1.222 7.856 1.00 91.12 173 LYS A C 1
ATOM 1332 O O . LYS A 1 173 ? -9.911 -0.813 8.888 1.00 91.12 173 LYS A O 1
ATOM 1337 N N . LEU A 1 174 ? -9.755 -2.350 7.250 1.00 90.75 174 LEU A N 1
ATOM 1338 C CA . LEU A 1 174 ? -10.840 -3.195 7.740 1.00 90.75 174 LEU A CA 1
ATOM 1339 C C . LEU A 1 174 ? -10.506 -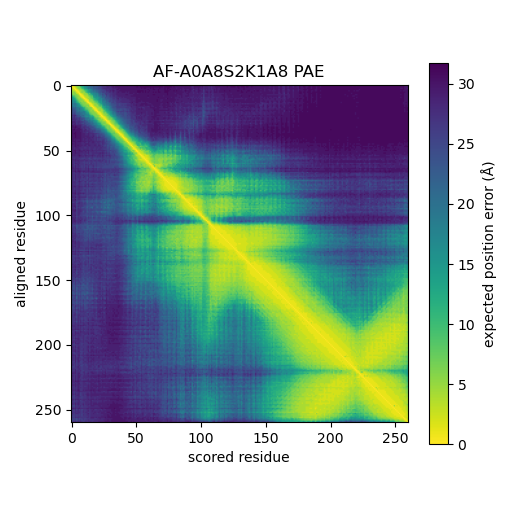3.825 9.098 1.00 90.75 174 LEU A C 1
ATOM 1341 O O . LEU A 1 174 ? -11.359 -3.829 9.985 1.00 90.75 174 LEU A O 1
ATOM 1345 N N . THR A 1 175 ? -9.285 -4.333 9.285 1.00 87.94 175 THR A N 1
ATOM 1346 C CA . THR A 1 175 ? -8.853 -4.893 10.576 1.00 87.94 175 THR A CA 1
ATOM 1347 C C . THR A 1 175 ? -8.839 -3.826 11.662 1.00 87.94 175 THR A C 1
ATOM 1349 O O . THR A 1 175 ? -9.435 -4.038 12.715 1.00 87.94 175 THR A O 1
ATOM 1352 N N . LYS A 1 176 ? -8.282 -2.641 11.379 1.00 89.75 176 LYS A N 1
ATOM 1353 C CA . LYS A 1 176 ? -8.278 -1.516 12.323 1.00 89.75 176 LYS A CA 1
ATOM 1354 C C . LYS A 1 176 ? -9.692 -1.062 12.698 1.00 89.75 176 LYS A C 1
ATOM 1356 O O . LYS A 1 176 ? -9.952 -0.745 13.855 1.00 89.75 176 LYS A O 1
ATOM 1361 N N . HIS A 1 177 ? -10.626 -1.042 11.744 1.00 87.25 177 HIS A N 1
ATOM 1362 C CA . HIS A 1 177 ? -12.023 -0.716 12.035 1.00 87.25 177 HIS A CA 1
ATOM 1363 C C . HIS A 1 177 ? -12.687 -1.778 12.923 1.00 87.25 177 HIS A C 1
ATOM 1365 O O . HIS A 1 177 ? -13.348 -1.426 13.898 1.00 87.25 177 HIS A O 1
ATOM 1371 N N . LYS A 1 178 ? -12.475 -3.069 12.632 1.00 88.38 178 LYS A N 1
ATOM 1372 C CA . LYS A 1 178 ? -12.974 -4.170 13.473 1.00 88.38 178 LYS A CA 1
ATOM 1373 C C . LYS A 1 178 ? -12.438 -4.072 14.903 1.00 88.38 178 LYS A C 1
ATOM 1375 O O . LYS A 1 178 ? -13.218 -4.194 15.842 1.00 88.38 178 LYS A O 1
ATOM 1380 N N . GLU A 1 179 ? -11.148 -3.791 15.066 1.00 88.50 179 GLU A N 1
ATOM 1381 C CA . GLU A 1 179 ? -10.511 -3.614 16.374 1.00 88.50 179 GLU A CA 1
ATOM 1382 C C . GLU A 1 179 ? -11.113 -2.432 17.148 1.00 88.50 179 GLU A C 1
ATOM 1384 O O . GLU A 1 179 ? -11.519 -2.592 18.296 1.00 88.50 179 GLU A O 1
ATOM 1389 N N . LEU A 1 180 ? -11.289 -1.271 16.505 1.00 89.81 180 LEU A N 1
ATOM 1390 C CA . LEU A 1 180 ? -11.937 -0.107 17.124 1.00 89.81 180 LEU A CA 1
ATOM 1391 C C . LEU A 1 180 ? -13.371 -0.405 17.587 1.00 89.81 180 LEU A C 1
ATOM 1393 O O . LEU A 1 180 ? -13.775 0.025 18.668 1.00 89.81 180 LEU A O 1
ATOM 1397 N N . VAL A 1 181 ? -14.140 -1.157 16.795 1.00 90.38 181 VAL A N 1
ATOM 1398 C CA . VAL A 1 181 ? -15.503 -1.567 17.164 1.00 90.38 181 VAL A CA 1
ATOM 1399 C C . VAL A 1 181 ? -15.492 -2.508 18.372 1.00 90.38 181 VAL A C 1
ATOM 1401 O O . VAL A 1 181 ? -16.343 -2.372 19.253 1.00 90.38 181 VAL A O 1
ATOM 1404 N N . LEU A 1 182 ? -14.545 -3.448 18.441 1.00 88.38 182 LEU A N 1
ATOM 1405 C CA . LEU A 1 182 ? -14.401 -4.360 19.580 1.00 88.38 182 LEU A CA 1
ATOM 1406 C C . LEU A 1 182 ? -14.009 -3.606 20.856 1.00 88.38 182 LEU A C 1
ATOM 1408 O O . LEU A 1 182 ? -14.667 -3.783 21.881 1.00 88.38 182 LEU A O 1
ATOM 1412 N N . VAL A 1 183 ? -13.037 -2.693 20.774 1.00 89.69 183 VAL A N 1
ATOM 1413 C CA . VAL A 1 183 ? -12.622 -1.840 21.901 1.00 89.69 183 VAL A CA 1
ATOM 1414 C C . VAL A 1 183 ? -13.787 -0.981 22.400 1.00 89.69 183 VAL A C 1
ATOM 1416 O O . VAL A 1 183 ? -14.020 -0.890 23.605 1.00 89.69 183 VAL A O 1
ATOM 1419 N N . GLY A 1 184 ? -14.577 -0.395 21.494 1.00 90.94 184 GLY A N 1
ATOM 1420 C CA . GLY A 1 184 ? -15.768 0.373 21.870 1.00 90.94 184 GLY A CA 1
ATOM 1421 C C . GLY A 1 184 ? -16.827 -0.475 22.588 1.00 90.94 184 GLY A C 1
ATOM 1422 O O . GLY A 1 184 ? -17.428 -0.030 23.567 1.00 90.94 184 GLY A O 1
ATOM 1423 N N . LYS A 1 185 ? -17.045 -1.722 22.148 1.00 91.06 185 LYS A N 1
ATOM 1424 C CA . LYS A 1 185 ? -17.945 -2.665 22.837 1.00 91.06 185 LYS A CA 1
ATOM 1425 C C . LYS A 1 185 ? -17.420 -3.042 24.223 1.00 91.06 185 LYS A C 1
ATOM 1427 O O . LYS A 1 185 ? -18.200 -3.055 25.174 1.00 91.06 185 LYS A O 1
ATOM 1432 N N . GLU A 1 186 ? -16.122 -3.298 24.354 1.00 90.31 186 GLU A N 1
ATOM 1433 C CA . GLU A 1 186 ? -15.491 -3.627 25.635 1.00 90.31 186 GLU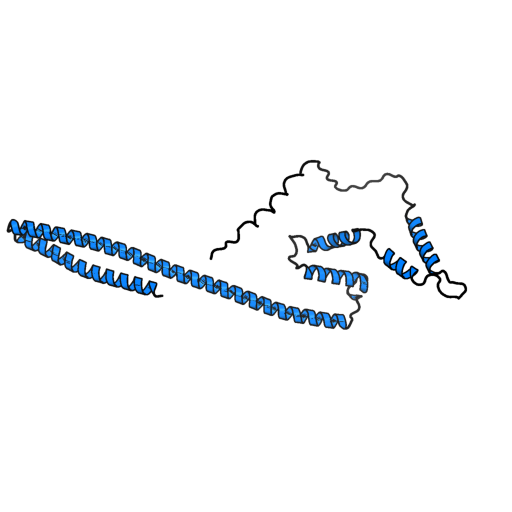 A CA 1
ATOM 1434 C C . GLU A 1 186 ? -15.617 -2.474 26.641 1.00 90.31 186 GLU A C 1
ATOM 1436 O O . GLU A 1 186 ? -16.063 -2.685 27.769 1.00 90.31 186 GLU A O 1
ATOM 1441 N N . GLN A 1 187 ? -15.326 -1.238 26.224 1.00 91.88 187 GLN A N 1
ATOM 1442 C CA . GLN A 1 187 ? -15.466 -0.058 27.084 1.00 91.88 187 GLN A CA 1
ATOM 1443 C C . GLN A 1 187 ? -16.902 0.136 27.584 1.00 91.88 187 GLN A C 1
ATOM 1445 O O . GLN A 1 187 ? -17.108 0.425 28.765 1.00 91.88 187 GLN A O 1
ATOM 1450 N N . ASN A 1 188 ? -17.899 -0.087 26.724 1.00 92.75 188 ASN A N 1
ATOM 1451 C CA . ASN A 1 188 ? -19.308 -0.024 27.113 1.00 92.75 188 ASN A CA 1
ATOM 1452 C C . ASN A 1 188 ? -19.674 -1.091 28.155 1.00 92.75 188 ASN A C 1
ATOM 1454 O O . ASN A 1 188 ? -20.373 -0.791 29.127 1.00 92.75 188 ASN A O 1
ATOM 1458 N N . LEU A 1 189 ? -19.187 -2.326 27.998 1.00 92.25 189 LEU A N 1
ATOM 1459 C CA . LEU A 1 189 ? -19.430 -3.391 28.974 1.00 92.25 189 LEU A CA 1
ATOM 1460 C C . LEU A 1 189 ? -18.738 -3.115 30.309 1.00 92.25 189 LEU A C 1
ATOM 1462 O O . LEU A 1 189 ? -19.358 -3.314 31.354 1.00 92.25 189 LEU A O 1
ATOM 1466 N N . ILE A 1 190 ? -17.507 -2.594 30.285 1.00 93.06 190 ILE A N 1
ATOM 1467 C CA . ILE A 1 190 ? -16.781 -2.159 31.486 1.00 93.06 190 ILE A CA 1
ATOM 1468 C C . ILE A 1 190 ? -17.551 -1.047 32.206 1.00 93.06 190 ILE A C 1
ATOM 1470 O O . ILE A 1 190 ? -17.724 -1.114 33.424 1.00 93.06 190 ILE A O 1
ATOM 1474 N N . GLY A 1 191 ? -18.037 -0.042 31.472 1.00 93.00 191 GLY A N 1
ATOM 1475 C CA . GLY A 1 191 ? -18.854 1.038 32.029 1.00 93.00 191 GLY A CA 1
ATOM 1476 C C . GLY A 1 191 ? -20.127 0.509 32.686 1.00 93.00 191 GLY A C 1
ATOM 1477 O O . GLY A 1 191 ? -20.399 0.808 33.848 1.00 93.00 191 GLY A O 1
ATOM 1478 N N . ARG A 1 192 ? -20.860 -0.367 31.989 1.00 93.88 192 ARG A N 1
ATOM 1479 C CA . ARG A 1 192 ? -22.073 -1.000 32.520 1.00 93.88 192 ARG A CA 1
ATOM 1480 C C . ARG A 1 192 ? -21.799 -1.840 33.768 1.00 93.88 192 ARG A C 1
ATOM 1482 O O . ARG A 1 192 ? -22.575 -1.781 34.715 1.00 93.88 192 ARG A O 1
ATOM 1489 N N . ARG A 1 193 ? -20.686 -2.578 33.809 1.00 92.94 193 ARG A N 1
ATOM 1490 C CA . ARG A 1 193 ? -20.284 -3.355 34.989 1.00 92.94 193 ARG A CA 1
ATOM 1491 C C . ARG A 1 193 ? -20.037 -2.465 36.205 1.00 92.94 193 ARG A C 1
ATOM 1493 O O . ARG A 1 193 ? -20.448 -2.841 37.297 1.00 92.94 193 ARG A O 1
ATOM 1500 N N . LYS A 1 194 ? -19.388 -1.308 36.029 1.00 94.88 194 LYS A N 1
ATOM 1501 C CA . LYS A 1 194 ? -19.154 -0.356 37.129 1.00 94.88 194 LYS A CA 1
ATOM 1502 C C . LYS A 1 194 ? -20.470 0.139 37.729 1.00 94.88 194 LYS A C 1
ATOM 1504 O O . LYS A 1 194 ? -20.623 0.089 38.941 1.00 94.88 194 LYS A O 1
ATOM 1509 N N . ILE A 1 195 ? -21.427 0.517 36.880 1.00 94.38 195 ILE A N 1
ATOM 1510 C CA . ILE A 1 195 ? -22.761 0.962 37.316 1.00 94.38 195 ILE A CA 1
ATOM 1511 C C . ILE A 1 195 ? -23.477 -0.157 38.088 1.00 94.38 195 ILE A C 1
ATOM 1513 O O . ILE A 1 195 ? -23.972 0.064 39.186 1.00 94.38 195 ILE A O 1
ATOM 1517 N N . LEU A 1 196 ? -23.468 -1.388 37.561 1.00 93.56 196 LEU A N 1
ATOM 1518 C CA . LEU A 1 196 ? -24.082 -2.537 38.238 1.00 93.56 196 LEU A CA 1
ATOM 1519 C C . LEU A 1 196 ? -23.420 -2.857 39.590 1.00 93.56 196 LEU A C 1
ATOM 1521 O O . LEU A 1 196 ? -24.099 -3.291 40.519 1.00 93.56 196 LEU A O 1
ATOM 1525 N N . GLN A 1 197 ? -22.105 -2.660 39.715 1.00 93.00 197 GLN A N 1
ATOM 1526 C CA . GLN A 1 197 ? -21.387 -2.834 40.981 1.00 93.00 197 GLN A CA 1
ATOM 1527 C C . GLN A 1 197 ? -21.763 -1.762 42.007 1.00 93.00 197 GLN A C 1
ATOM 1529 O O . GLN A 1 197 ? -21.976 -2.096 43.171 1.00 93.00 197 GLN A O 1
ATOM 1534 N N . GLU A 1 198 ? -21.892 -0.507 41.580 1.00 95.00 198 GLU A N 1
ATOM 1535 C CA . GLU A 1 198 ? -22.359 0.589 42.432 1.00 95.00 198 GLU A CA 1
ATOM 1536 C C . GLU A 1 198 ? -23.796 0.344 42.919 1.00 95.00 198 GLU A C 1
ATOM 1538 O O . GLU A 1 198 ? -24.090 0.456 44.111 1.00 95.00 198 GLU A O 1
ATOM 1543 N N . ASP A 1 199 ? -24.684 -0.103 42.028 1.00 93.50 199 ASP A N 1
ATOM 1544 C CA . ASP A 1 199 ? -26.054 -0.476 42.383 1.00 93.50 199 ASP A CA 1
ATOM 1545 C C . ASP A 1 199 ? -26.110 -1.653 43.370 1.00 93.50 199 ASP A C 1
ATOM 1547 O O . ASP A 1 199 ? -26.939 -1.651 44.286 1.00 93.50 199 ASP A O 1
ATOM 1551 N N . LEU A 1 200 ? -25.223 -2.645 43.231 1.00 93.25 200 LEU A N 1
ATOM 1552 C CA . LEU A 1 200 ? -25.104 -3.743 44.195 1.00 93.25 200 LEU A CA 1
ATOM 1553 C C . LEU A 1 200 ? -24.653 -3.249 45.572 1.00 93.25 200 LEU A C 1
ATOM 1555 O O . LEU A 1 200 ? -25.177 -3.713 46.587 1.00 93.25 200 LEU A O 1
ATOM 1559 N N . GLU A 1 201 ? -23.717 -2.302 45.624 1.00 94.00 201 GLU A N 1
ATOM 1560 C CA . GLU A 1 201 ? -23.275 -1.699 46.880 1.00 94.00 201 GLU A CA 1
ATOM 1561 C C . GLU A 1 201 ? -24.413 -0.913 47.551 1.00 94.00 201 GLU A C 1
ATOM 1563 O O . GLU A 1 201 ? -24.637 -1.040 48.758 1.00 94.00 201 GLU A O 1
ATOM 1568 N N . ASN A 1 202 ? -25.197 -0.171 46.767 1.00 94.25 202 ASN A N 1
ATOM 1569 C CA . ASN A 1 202 ? -26.371 0.553 47.251 1.00 94.25 202 ASN A CA 1
ATOM 1570 C C . ASN A 1 202 ? -27.450 -0.394 47.798 1.00 94.25 202 ASN A C 1
ATOM 1572 O O . ASN A 1 202 ? -28.000 -0.157 48.873 1.00 94.25 202 ASN A O 1
ATOM 1576 N N . VAL A 1 203 ? -27.723 -1.507 47.110 1.00 94.50 203 VAL A N 1
ATOM 1577 C CA . VAL A 1 203 ? -28.665 -2.529 47.596 1.00 94.50 203 VAL A CA 1
ATOM 1578 C C . VAL A 1 203 ? -28.147 -3.223 48.859 1.00 94.50 203 VAL A C 1
ATOM 1580 O O . VAL A 1 203 ? -28.932 -3.498 49.765 1.00 94.50 203 VAL A O 1
ATOM 1583 N N . SER A 1 204 ? -26.836 -3.456 48.966 1.00 93.50 204 SER A N 1
ATOM 1584 C CA . SER A 1 204 ? -26.210 -3.977 50.189 1.00 93.50 204 SER A CA 1
ATOM 1585 C C . SER A 1 204 ? -26.424 -3.033 51.379 1.00 93.50 204 SER A C 1
ATOM 1587 O O . SER A 1 204 ? -26.859 -3.469 52.446 1.00 93.50 204 SER A O 1
ATOM 1589 N N . LYS A 1 205 ? -26.236 -1.720 51.179 1.00 93.75 205 LYS A N 1
ATOM 1590 C CA . LYS A 1 205 ? -26.536 -0.692 52.192 1.00 93.75 205 LYS A CA 1
ATOM 1591 C C . LYS A 1 205 ? -28.013 -0.718 52.604 1.00 93.75 205 LYS A C 1
ATOM 1593 O O . L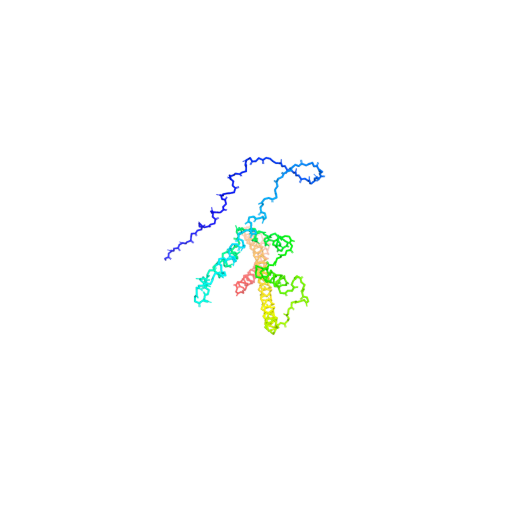YS A 1 205 ? -28.297 -0.733 53.798 1.00 93.75 205 LYS A O 1
ATOM 1598 N N . MET A 1 206 ? -28.942 -0.821 51.646 1.00 92.62 206 MET A N 1
ATOM 1599 C CA . MET A 1 206 ? -30.381 -0.939 51.935 1.00 92.62 206 MET A CA 1
ATOM 1600 C C . MET A 1 206 ? -30.733 -2.201 52.733 1.00 92.62 206 MET A C 1
ATOM 1602 O O . MET A 1 206 ? -31.587 -2.141 53.615 1.00 92.62 206 MET A O 1
ATOM 1606 N N . LEU A 1 207 ? -30.101 -3.342 52.437 1.00 93.75 207 LEU A N 1
ATOM 1607 C CA . LEU A 1 207 ? -30.316 -4.584 53.188 1.00 93.75 207 LEU A CA 1
ATOM 1608 C C . LEU A 1 207 ? -29.802 -4.471 54.622 1.00 93.75 207 LEU A C 1
ATOM 1610 O O . LEU A 1 207 ? -30.506 -4.873 55.545 1.00 93.75 207 LEU A O 1
ATOM 1614 N N . ASN A 1 208 ? -28.616 -3.893 54.813 1.00 93.88 208 ASN A N 1
ATOM 1615 C CA . ASN A 1 208 ? -28.053 -3.673 56.143 1.00 93.88 208 ASN A CA 1
ATOM 1616 C C . ASN A 1 208 ? -28.924 -2.715 56.961 1.00 93.88 208 ASN A C 1
ATOM 1618 O O . ASN A 1 208 ? -29.244 -3.007 58.110 1.00 93.88 208 ASN A O 1
ATOM 1622 N N . GLU A 1 209 ? -29.381 -1.617 56.356 1.00 93.38 209 GLU A N 1
ATOM 1623 C CA . GLU A 1 209 ? -30.279 -0.672 57.017 1.00 93.38 209 GLU A CA 1
ATOM 1624 C C . GLU A 1 209 ? -31.647 -1.292 57.334 1.00 93.38 209 GLU A C 1
ATOM 1626 O O . GLU A 1 209 ? -32.167 -1.112 58.436 1.00 93.38 209 GLU A O 1
ATOM 1631 N N . GLY A 1 210 ? -32.217 -2.065 56.406 1.00 92.50 210 GLY A N 1
ATOM 1632 C CA . GLY A 1 210 ? -33.443 -2.824 56.640 1.00 92.50 210 GLY A CA 1
ATOM 1633 C C . GLY A 1 210 ? -33.306 -3.808 57.801 1.00 92.50 210 GLY A C 1
ATOM 1634 O O . GLY A 1 210 ? -34.185 -3.850 58.659 1.00 92.50 210 GLY A O 1
ATOM 1635 N N . ASN A 1 211 ? -32.188 -4.534 57.879 1.00 93.06 211 ASN A N 1
ATOM 1636 C CA . ASN A 1 211 ? -31.904 -5.462 58.974 1.00 93.06 211 ASN A CA 1
ATOM 1637 C C . ASN A 1 211 ? -31.727 -4.733 60.317 1.00 93.06 211 ASN A C 1
ATOM 1639 O O . ASN A 1 211 ? -32.373 -5.115 61.288 1.00 93.06 211 ASN A O 1
ATOM 1643 N N . SER A 1 212 ? -30.950 -3.644 60.380 1.00 93.31 212 SER A N 1
ATOM 1644 C CA . SER A 1 212 ? -30.795 -2.863 61.619 1.00 93.31 212 SER A CA 1
ATOM 1645 C C . SER A 1 212 ? -32.115 -2.250 62.101 1.00 93.31 212 SER A C 1
ATOM 1647 O O . SER A 1 212 ? -32.405 -2.256 63.298 1.00 93.31 212 SER A O 1
ATOM 1649 N N . ARG A 1 213 ? -32.957 -1.746 61.187 1.00 91.06 213 ARG A N 1
ATOM 1650 C CA . ARG A 1 213 ? -34.298 -1.239 61.533 1.00 91.06 213 ARG A CA 1
ATOM 1651 C C . ARG A 1 213 ? -35.219 -2.358 62.018 1.00 91.06 213 ARG A C 1
ATOM 1653 O O . ARG A 1 213 ? -36.002 -2.137 62.942 1.00 91.06 213 ARG A O 1
ATOM 1660 N N . LEU A 1 214 ? -35.128 -3.549 61.427 1.00 92.31 214 LEU A N 1
ATOM 1661 C CA . LEU A 1 214 ? -35.894 -4.714 61.863 1.00 92.31 214 LEU A CA 1
ATOM 1662 C C . LEU A 1 214 ? -35.496 -5.128 63.287 1.00 92.31 214 LEU A C 1
ATOM 1664 O O . LEU A 1 214 ? -36.366 -5.268 64.139 1.00 92.31 214 LEU A O 1
ATOM 1668 N N . GLU A 1 215 ? -34.200 -5.235 63.581 1.00 92.19 215 GLU A N 1
ATOM 1669 C CA . GLU A 1 215 ? -33.700 -5.554 64.927 1.00 92.19 215 GLU A CA 1
ATOM 1670 C C . GLU A 1 215 ? -34.183 -4.539 65.978 1.00 92.19 215 GLU A C 1
ATOM 1672 O O . GLU A 1 215 ? -34.710 -4.925 67.026 1.00 92.19 215 GLU A O 1
ATOM 1677 N N . ALA A 1 216 ? -34.096 -3.238 65.675 1.00 91.25 216 ALA A N 1
ATOM 1678 C CA . ALA A 1 216 ? -34.538 -2.175 66.579 1.00 91.25 216 ALA A CA 1
ATOM 1679 C C . ALA A 1 216 ? -36.063 -2.174 66.821 1.00 91.25 216 ALA A C 1
ATOM 1681 O O . ALA A 1 216 ? -36.532 -1.960 67.944 1.00 91.25 216 ALA A O 1
ATOM 1682 N N . THR A 1 217 ? -36.861 -2.418 65.779 1.00 91.19 217 THR A N 1
ATOM 1683 C CA . THR A 1 217 ? -38.336 -2.426 65.867 1.00 91.19 217 THR A CA 1
ATOM 1684 C C . THR A 1 217 ? -38.877 -3.689 66.536 1.00 91.19 217 THR A C 1
ATOM 1686 O O . THR A 1 217 ? -39.858 -3.612 67.278 1.00 91.19 217 THR A O 1
ATOM 1689 N N . VAL A 1 218 ? -38.196 -4.828 66.368 1.00 90.75 218 VAL A N 1
ATOM 1690 C CA . VAL A 1 218 ? -38.479 -6.072 67.098 1.00 90.75 218 VAL A CA 1
ATOM 1691 C C . VAL A 1 218 ? -38.192 -5.901 68.592 1.00 90.75 218 VAL A C 1
ATOM 1693 O O . VAL A 1 218 ? -39.037 -6.258 69.414 1.00 90.75 218 VAL A O 1
ATOM 1696 N N . ALA A 1 219 ? -37.060 -5.289 68.959 1.00 90.81 219 ALA A N 1
ATOM 1697 C CA . ALA A 1 219 ? -36.717 -5.020 70.360 1.00 90.81 219 ALA A CA 1
ATOM 1698 C C . ALA A 1 219 ? -37.737 -4.097 71.056 1.00 90.81 219 ALA A C 1
ATOM 1700 O O . ALA A 1 219 ? -38.064 -4.288 72.226 1.00 90.81 219 ALA A O 1
ATOM 1701 N N . THR A 1 220 ? -38.280 -3.124 70.321 1.00 89.31 220 THR A N 1
ATOM 1702 C CA . THR A 1 220 ? -39.273 -2.155 70.818 1.00 89.31 220 THR A CA 1
ATOM 1703 C C . THR A 1 220 ? -40.730 -2.611 70.654 1.00 89.31 220 THR A C 1
ATOM 1705 O O . THR A 1 220 ? -41.639 -1.880 71.044 1.00 89.31 220 THR A O 1
ATOM 1708 N N . LYS A 1 221 ? -40.975 -3.819 70.115 1.00 89.31 221 LYS A N 1
ATOM 1709 C CA . LYS A 1 221 ? -42.308 -4.394 69.823 1.00 89.31 221 LYS A CA 1
ATOM 1710 C C . LYS A 1 221 ? -43.210 -3.493 68.961 1.00 89.31 221 LYS A C 1
ATOM 1712 O O . LYS A 1 221 ? -44.436 -3.541 69.068 1.00 89.31 221 LYS A O 1
ATOM 1717 N N . ASN A 1 222 ? -42.619 -2.678 68.090 1.00 90.50 222 ASN A N 1
ATOM 1718 C CA . ASN A 1 222 ? -43.357 -1.800 67.187 1.00 90.50 222 ASN A CA 1
ATOM 1719 C C . ASN A 1 222 ? -43.697 -2.529 65.875 1.00 90.50 222 ASN A C 1
ATOM 1721 O O . ASN A 1 222 ? -42.902 -2.535 64.935 1.00 90.50 222 ASN A O 1
ATOM 1725 N N . PHE A 1 223 ? -44.896 -3.114 65.798 1.00 86.62 223 PHE A N 1
ATOM 1726 C CA . PHE A 1 223 ? -45.349 -3.900 64.642 1.00 86.62 223 PHE A CA 1
ATOM 1727 C C . PHE A 1 223 ? -45.415 -3.108 63.325 1.00 86.62 223 PHE A C 1
ATOM 1729 O O . PHE A 1 223 ? -45.067 -3.653 62.280 1.00 86.62 223 PHE A O 1
ATOM 1736 N N . ALA A 1 224 ? -45.769 -1.818 63.361 1.00 88.25 224 ALA A N 1
ATOM 1737 C CA . ALA A 1 224 ? -45.770 -0.971 62.163 1.00 88.25 224 ALA A CA 1
ATOM 1738 C C . ALA A 1 224 ? -44.344 -0.751 61.616 1.00 88.25 224 ALA A C 1
ATOM 1740 O O . ALA A 1 224 ? -44.122 -0.708 60.407 1.00 88.25 224 ALA A O 1
ATOM 1741 N N . GLY A 1 225 ? -43.352 -0.656 62.508 1.00 86.00 225 GLY A N 1
ATOM 1742 C CA . GLY A 1 225 ? -41.940 -0.566 62.133 1.00 86.00 225 GLY A CA 1
ATOM 1743 C C . GLY A 1 225 ? -41.389 -1.866 61.534 1.00 86.00 225 GLY A C 1
ATOM 1744 O O . GLY A 1 225 ? -40.604 -1.812 60.585 1.00 86.00 225 GLY A O 1
ATOM 1745 N N . VAL A 1 226 ? -41.841 -3.018 62.043 1.00 89.19 226 VAL A N 1
ATOM 1746 C CA . VAL A 1 226 ? -41.484 -4.347 61.519 1.00 89.19 226 VAL A CA 1
ATOM 1747 C C . VAL A 1 226 ? -41.959 -4.508 60.074 1.00 89.19 226 VAL A C 1
ATOM 1749 O O . VAL A 1 226 ? -41.170 -4.897 59.216 1.00 89.19 226 VAL A O 1
ATOM 1752 N N . GLU A 1 227 ? -43.209 -4.142 59.776 1.00 89.44 227 GLU A N 1
ATOM 1753 C CA . GLU A 1 227 ? -43.766 -4.229 58.420 1.00 89.44 227 GLU A CA 1
ATOM 1754 C C . GLU A 1 227 ? -42.986 -3.360 57.417 1.00 89.44 227 GLU A C 1
ATOM 1756 O O . GLU A 1 227 ? -42.615 -3.827 56.336 1.00 89.44 227 GLU A O 1
ATOM 1761 N N . MET A 1 228 ? -42.635 -2.128 57.802 1.00 88.56 228 MET A N 1
ATOM 1762 C CA . MET A 1 228 ? -41.838 -1.220 56.968 1.00 88.56 228 MET A CA 1
ATOM 1763 C C . MET A 1 228 ? -40.413 -1.733 56.715 1.00 88.56 228 MET A C 1
ATOM 1765 O O . MET A 1 228 ? -39.913 -1.648 55.590 1.00 88.56 228 MET A O 1
ATOM 1769 N N . ALA A 1 229 ? -39.749 -2.288 57.734 1.00 90.31 229 ALA A N 1
ATOM 1770 C CA . ALA A 1 229 ? -38.421 -2.883 57.579 1.00 90.31 229 ALA A CA 1
ATOM 1771 C C . ALA A 1 229 ? -38.465 -4.130 56.677 1.00 90.31 229 ALA A C 1
ATOM 1773 O O . ALA A 1 229 ? -37.602 -4.320 55.818 1.00 90.31 229 ALA A O 1
ATOM 1774 N N . GLN A 1 230 ? -39.510 -4.947 56.808 1.00 90.75 230 GLN A N 1
ATOM 1775 C CA . GLN A 1 230 ? -39.704 -6.149 56.005 1.00 90.75 230 GLN A CA 1
ATOM 1776 C C . GLN A 1 230 ? -40.034 -5.823 54.538 1.00 90.75 230 GLN A C 1
ATOM 1778 O O . GLN A 1 230 ? -39.508 -6.483 53.638 1.00 90.75 230 GLN A O 1
ATOM 1783 N N . LEU A 1 231 ? -40.806 -4.761 54.278 1.00 91.50 231 LEU A N 1
ATOM 1784 C CA . LEU A 1 231 ? -41.013 -4.194 52.938 1.00 91.50 231 LEU A CA 1
ATOM 1785 C C . LEU A 1 231 ? -39.699 -3.717 52.308 1.00 91.50 231 LEU A C 1
ATOM 1787 O O . LEU A 1 231 ? -39.433 -4.028 51.144 1.00 91.50 231 LEU A O 1
ATOM 1791 N N . LEU A 1 232 ? -38.855 -3.016 53.073 1.00 92.12 232 LEU A N 1
ATOM 1792 C CA . LEU A 1 232 ? -37.548 -2.542 52.610 1.00 92.12 232 LEU A CA 1
ATOM 1793 C C . LEU A 1 232 ? -36.625 -3.712 52.232 1.00 92.12 232 LEU A C 1
ATOM 1795 O O . LEU A 1 232 ? -36.053 -3.718 51.141 1.00 92.12 232 LEU A O 1
ATOM 1799 N N . ILE A 1 233 ? -36.539 -4.739 53.084 1.00 93.44 233 ILE A N 1
ATOM 1800 C CA . ILE A 1 233 ? -35.764 -5.961 52.816 1.00 93.44 233 ILE A CA 1
ATOM 1801 C C . ILE A 1 233 ? -36.323 -6.702 51.595 1.00 93.44 233 ILE A C 1
ATOM 1803 O O . ILE A 1 233 ? -35.559 -7.150 50.739 1.00 93.44 233 ILE A O 1
ATOM 1807 N N . GLY A 1 234 ? -37.648 -6.829 51.486 1.00 92.31 234 GLY A N 1
ATOM 1808 C CA . GLY A 1 234 ? -38.308 -7.488 50.360 1.00 92.31 234 GLY A CA 1
ATOM 1809 C C . GLY A 1 234 ? -38.052 -6.778 49.028 1.00 92.31 234 GLY A C 1
ATOM 1810 O O . GLY A 1 234 ? -37.727 -7.428 48.033 1.00 92.31 234 GLY A O 1
ATOM 1811 N N . GLY A 1 235 ? -38.137 -5.445 49.012 1.00 91.75 235 GLY A N 1
ATOM 1812 C CA . GLY A 1 235 ? -37.804 -4.624 47.848 1.00 91.75 235 GLY A CA 1
ATOM 1813 C C . GLY A 1 235 ? -36.327 -4.724 47.465 1.00 91.75 235 GLY A C 1
ATOM 1814 O O . GLY A 1 235 ? -36.004 -4.932 46.293 1.00 91.75 235 GLY A O 1
ATOM 1815 N N . ALA A 1 236 ? -35.429 -4.660 48.451 1.00 93.44 236 ALA A N 1
ATOM 1816 C CA . ALA A 1 236 ? -33.992 -4.785 48.232 1.00 93.44 236 ALA A CA 1
ATOM 1817 C C . ALA A 1 236 ? -33.603 -6.174 47.693 1.00 93.44 236 ALA A C 1
ATOM 1819 O O . ALA A 1 236 ? -32.818 -6.257 46.750 1.00 93.44 236 ALA A O 1
ATOM 1820 N N . LYS A 1 237 ? -34.202 -7.262 48.202 1.00 93.81 237 LYS A N 1
ATOM 1821 C CA . LYS A 1 237 ? -33.992 -8.628 47.682 1.00 93.81 237 LYS A CA 1
ATOM 1822 C C . LYS A 1 237 ? -34.418 -8.772 46.221 1.00 93.81 237 LYS A C 1
ATOM 1824 O O . LYS A 1 237 ? -33.644 -9.280 45.419 1.00 93.81 237 LYS A O 1
ATOM 1829 N N . LYS A 1 238 ? -35.595 -8.254 45.845 1.00 94.44 238 LYS A N 1
ATOM 1830 C CA . LYS A 1 238 ? -36.040 -8.261 44.438 1.00 94.44 238 LYS A CA 1
ATOM 1831 C C . LYS A 1 238 ? -35.055 -7.524 43.528 1.00 94.44 238 LYS A C 1
ATOM 1833 O O . LYS A 1 238 ? -34.721 -8.018 42.454 1.00 94.44 238 LYS A O 1
ATOM 1838 N N . LYS A 1 239 ? -34.566 -6.356 43.959 1.00 94.19 239 LYS A N 1
ATOM 1839 C CA . LYS A 1 239 ? -33.575 -5.581 43.198 1.00 94.19 239 LYS A CA 1
ATOM 1840 C C . LYS A 1 239 ? -32.228 -6.313 43.103 1.00 94.19 239 LYS A C 1
ATOM 1842 O O . LYS A 1 239 ? -31.595 -6.276 42.054 1.00 94.19 239 LYS A O 1
ATOM 1847 N N . LEU A 1 240 ? -31.821 -7.020 44.158 1.00 93.75 240 LEU A N 1
ATOM 1848 C CA . LEU A 1 240 ? -30.605 -7.836 44.191 1.00 93.75 240 LEU A CA 1
ATOM 1849 C C . LEU A 1 240 ? -30.643 -8.988 43.177 1.00 93.75 240 LEU A C 1
ATOM 1851 O O . LEU A 1 240 ? -29.649 -9.217 42.492 1.00 93.75 240 LEU A O 1
ATOM 1855 N N . ASP A 1 241 ? -31.774 -9.682 43.050 1.00 93.31 241 ASP A N 1
ATOM 1856 C CA . ASP A 1 241 ? -31.917 -10.779 42.086 1.00 93.31 241 ASP A CA 1
ATOM 1857 C C . ASP A 1 241 ? -31.822 -10.277 40.638 1.00 93.31 241 ASP A C 1
ATOM 1859 O O . ASP A 1 241 ? -31.115 -10.874 39.825 1.00 93.31 241 ASP A O 1
ATOM 1863 N N . VAL A 1 242 ? -32.444 -9.130 40.338 1.00 94.56 242 VAL A N 1
ATOM 1864 C CA . VAL A 1 242 ? -32.345 -8.471 39.021 1.00 94.56 242 VAL A CA 1
ATOM 1865 C C . VAL A 1 242 ? -30.914 -8.013 38.722 1.00 94.56 242 VAL A C 1
ATOM 1867 O O . VAL A 1 242 ? -30.429 -8.173 37.605 1.00 94.56 242 VAL A O 1
ATOM 1870 N N . LEU A 1 243 ? -30.207 -7.451 39.703 1.00 93.75 243 LEU A N 1
ATOM 1871 C CA . LEU A 1 243 ? -28.820 -7.024 39.503 1.00 93.75 243 LEU A CA 1
ATOM 1872 C C . LEU A 1 243 ? -27.880 -8.215 39.295 1.00 93.75 243 LEU A C 1
ATOM 1874 O O . LEU A 1 243 ? -26.969 -8.136 38.475 1.00 93.75 243 LEU A O 1
ATOM 1878 N N . LYS A 1 244 ? -28.104 -9.332 39.998 1.00 92.25 244 LYS A N 1
ATOM 1879 C CA . LYS A 1 244 ? -27.317 -10.560 39.820 1.00 92.25 244 LYS A CA 1
ATOM 1880 C C . LYS A 1 244 ? -27.464 -11.141 38.418 1.00 92.25 244 LYS A C 1
ATOM 1882 O O . LYS A 1 244 ? -26.450 -11.512 37.831 1.00 92.25 244 LYS A O 1
ATOM 1887 N N . THR A 1 245 ? -28.681 -11.199 37.875 1.00 93.81 245 THR A N 1
ATOM 1888 C CA . THR A 1 245 ? -28.895 -11.664 36.495 1.00 93.81 245 THR A CA 1
ATOM 1889 C C . THR A 1 245 ? -28.230 -10.727 35.492 1.00 93.81 245 THR A C 1
ATOM 1891 O O . THR A 1 245 ? -27.451 -11.185 34.664 1.00 93.81 245 THR A O 1
ATOM 1894 N N . GLN A 1 246 ? -28.401 -9.410 35.643 1.00 93.38 246 GLN A N 1
ATOM 1895 C CA . GLN A 1 246 ? -27.755 -8.421 34.770 1.00 93.38 246 GLN A CA 1
ATOM 1896 C C . GLN A 1 246 ? -26.218 -8.459 34.825 1.00 93.38 246 GLN A C 1
ATOM 1898 O O . GLN A 1 246 ? -25.557 -8.217 33.812 1.00 93.38 246 GLN A O 1
ATOM 1903 N N . LEU A 1 247 ? -25.633 -8.752 35.992 1.00 92.50 247 LEU A N 1
ATOM 1904 C CA . LEU A 1 247 ? -24.187 -8.926 36.150 1.00 92.50 247 LEU A CA 1
ATOM 1905 C C . LEU A 1 247 ? -23.699 -10.215 35.469 1.00 92.50 247 LEU A C 1
ATOM 1907 O O . LEU A 1 247 ? -22.635 -10.207 34.848 1.00 92.50 247 LEU A O 1
ATOM 1911 N N . GLY A 1 248 ? -24.484 -11.294 35.565 1.00 91.75 248 GLY A N 1
ATOM 1912 C CA . GLY A 1 248 ? -24.252 -12.547 34.845 1.00 91.75 248 GLY A CA 1
ATOM 1913 C C . GLY A 1 248 ? -24.242 -12.333 33.333 1.00 91.75 248 GLY A C 1
ATOM 1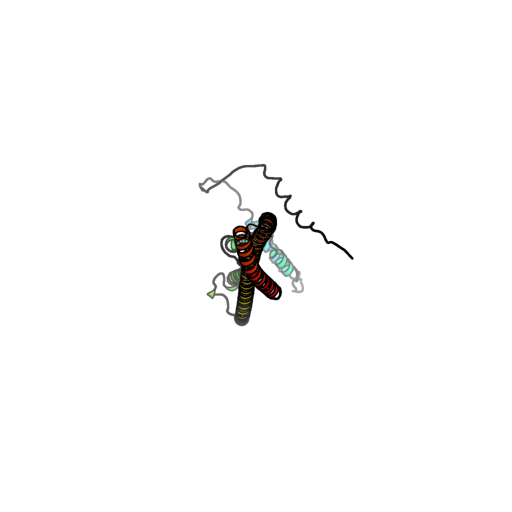914 O O . GLY A 1 248 ? -23.231 -12.601 32.689 1.00 91.75 248 GLY A O 1
ATOM 1915 N N . ASP A 1 249 ? -25.294 -11.714 32.795 1.00 93.62 249 ASP A N 1
ATOM 1916 C CA . ASP A 1 249 ? -25.419 -11.419 31.364 1.00 93.62 249 ASP A CA 1
ATOM 1917 C C . ASP A 1 249 ? -24.257 -10.549 30.851 1.00 93.62 249 ASP A C 1
ATOM 1919 O O . ASP A 1 249 ? -23.698 -10.795 29.781 1.00 93.62 249 ASP A O 1
ATOM 1923 N N . ASN A 1 250 ? -23.850 -9.533 31.623 1.00 93.25 250 ASN A N 1
ATOM 1924 C CA . ASN A 1 250 ? -22.716 -8.672 31.274 1.00 93.25 250 ASN A CA 1
ATOM 1925 C C . ASN A 1 250 ? -21.386 -9.447 31.258 1.00 93.25 250 ASN A C 1
ATOM 1927 O O . ASN A 1 250 ? -20.559 -9.244 30.365 1.00 93.25 250 ASN A O 1
ATOM 1931 N N . SER A 1 251 ? -21.190 -10.351 32.221 1.00 91.38 251 SER A N 1
ATOM 1932 C CA . SER A 1 251 ? -20.020 -11.230 32.286 1.00 91.38 251 SER A CA 1
ATOM 1933 C C . SER A 1 251 ? -19.979 -12.210 31.108 1.00 91.38 251 SER A C 1
ATOM 1935 O O . SER A 1 251 ? -18.917 -12.426 30.520 1.00 91.38 251 SER A O 1
ATOM 1937 N N . ASP A 1 252 ? -21.123 -12.759 30.707 1.00 92.81 252 ASP A N 1
ATOM 1938 C CA . ASP A 1 252 ? -21.216 -13.660 29.559 1.00 92.81 252 ASP A CA 1
ATOM 1939 C C . ASP A 1 252 ? -20.933 -12.932 28.243 1.00 92.81 252 ASP A C 1
ATOM 1941 O O . ASP A 1 252 ? -20.160 -13.426 27.419 1.00 92.81 252 ASP A O 1
ATOM 1945 N N . GLN A 1 253 ? -21.456 -11.714 28.076 1.00 91.44 253 GLN A N 1
ATOM 1946 C CA . GLN A 1 253 ? -21.142 -10.852 26.931 1.00 91.44 253 GLN A CA 1
ATOM 1947 C C . GLN A 1 253 ? -19.646 -10.509 26.859 1.00 91.44 253 GLN A C 1
ATOM 1949 O O . GLN A 1 253 ? -19.047 -10.566 25.784 1.00 91.44 253 GLN A O 1
ATOM 1954 N N . MET A 1 254 ? -19.016 -10.217 28.002 1.00 88.56 254 MET A N 1
ATOM 1955 C CA . MET A 1 254 ? -17.566 -10.011 28.116 1.00 88.56 254 MET A CA 1
ATOM 1956 C C . MET A 1 254 ? -16.769 -11.255 27.698 1.00 88.56 254 MET A C 1
ATOM 1958 O O . MET A 1 254 ? -15.780 -11.152 26.972 1.00 88.56 254 MET A O 1
ATOM 1962 N N . ASN A 1 255 ? -17.193 -12.441 28.136 1.00 88.81 255 ASN A N 1
ATOM 1963 C CA . ASN A 1 255 ? -16.524 -13.697 27.801 1.00 88.81 255 ASN A CA 1
ATOM 1964 C C . ASN A 1 255 ? -16.693 -14.075 26.324 1.00 88.81 255 ASN A C 1
ATOM 1966 O O . ASN A 1 255 ? -15.771 -14.629 25.729 1.00 88.81 255 ASN A O 1
ATOM 1970 N N . GLN A 1 256 ? -17.839 -13.763 25.719 1.00 89.50 256 GLN A N 1
ATOM 1971 C CA . GLN A 1 256 ? -18.064 -13.945 24.284 1.00 89.50 256 GLN A CA 1
ATOM 1972 C C . GLN A 1 256 ? -17.188 -13.005 23.448 1.00 89.50 256 GLN A C 1
ATOM 1974 O O . GLN A 1 256 ? -16.621 -13.435 22.449 1.00 89.50 256 GLN A O 1
ATOM 1979 N N . LEU A 1 257 ? -17.018 -11.750 23.877 1.00 86.50 257 LEU A N 1
ATOM 1980 C CA . LEU A 1 257 ? -16.131 -10.789 23.213 1.00 86.50 257 LEU A CA 1
ATOM 1981 C C . LEU A 1 257 ? -14.658 -11.202 23.246 1.00 86.50 257 LEU A C 1
ATOM 1983 O O . LEU A 1 257 ? -13.963 -10.960 22.274 1.00 86.50 257 LEU A O 1
ATOM 1987 N N . LYS A 1 258 ? -14.195 -11.858 24.316 1.00 80.06 258 LYS A N 1
ATOM 1988 C CA . LYS A 1 258 ? -12.808 -12.351 24.432 1.00 80.06 258 LYS A CA 1
ATOM 1989 C C . LYS A 1 258 ? -12.515 -13.624 23.635 1.00 80.06 258 LYS A C 1
ATOM 1991 O O . LYS A 1 258 ? -11.352 -13.990 23.496 1.00 80.06 258 LYS A O 1
ATOM 1996 N N . LYS A 1 259 ? -13.552 -14.340 23.192 1.00 77.62 259 LYS A N 1
ATOM 1997 C CA . LYS A 1 259 ? -13.420 -15.560 22.378 1.00 77.62 259 LYS A CA 1
ATOM 1998 C C . LYS A 1 259 ? -13.370 -15.275 20.873 1.00 77.62 259 LYS A C 1
ATOM 2000 O O . LYS A 1 259 ? -12.989 -16.176 20.130 1.00 77.62 259 LYS A O 1
ATOM 2005 N N . ASN A 1 260 ? -13.778 -14.076 20.454 1.00 58.38 260 ASN A N 1
ATOM 2006 C CA . ASN A 1 260 ? -13.799 -13.616 19.062 1.00 58.38 260 ASN A CA 1
ATOM 2007 C C . ASN A 1 260 ? -12.561 -12.781 18.737 1.00 58.38 260 ASN A C 1
ATOM 2009 O O . ASN A 1 260 ? -12.173 -12.785 17.549 1.00 58.38 260 ASN A O 1
#

Radius of gyration: 47.68 Å; Cα contacts (8 Å, |Δi|>4): 89; chains: 1; bounding box: 108×66×122 Å

Organism: NCBI:txid392030